Protein AF-A0A4Y9XN32-F1 (afdb_monomer)

Radius of gyration: 30.25 Å; Cα contacts (8 Å, |Δi|>4): 280; chains: 1; bounding box: 55×59×93 Å

Organism: NCBI:txid34475

Secondary structure (DSSP, 8-state):
-----STT-------EEEEEEETTHHHHS-GGGTTPPPPS-----THHHHSTTSEEEEEEEEPPTT----EEE--TT--S--EEEEEETTEEEEEEGGGPPPPPPPPSS--HHHHHHHHHHHS-----------S------------------------------------------HHHHTTTT------PEEHHHHS-EEEE--TTS-HHHHHHSPPEEEEEEETTTTEEEEEEGGGPEEEEEEETTEEEEEEE----

Solvent-accessible surface area (backbone atoms only — not comparable to full-atom values): 17161 Å² total; per-residue (Å²): 134,79,86,66,90,48,99,76,72,81,82,86,74,65,44,72,52,70,46,66,44,61,70,55,45,56,78,80,54,44,86,86,54,70,90,61,76,79,67,96,71,77,86,70,62,84,68,50,79,80,42,84,75,35,48,44,77,40,27,60,25,34,39,58,76,75,45,85,38,73,35,78,44,68,46,92,79,65,82,52,76,43,32,38,39,34,32,47,49,68,28,36,40,36,31,54,58,84,69,58,63,67,57,77,76,78,69,78,74,55,61,65,69,58,50,50,52,51,54,61,62,66,52,69,76,74,74,83,70,86,64,93,75,74,96,77,85,91,80,91,79,84,84,89,78,92,80,87,82,80,88,83,85,86,83,80,93,72,93,76,80,90,75,87,74,87,72,79,82,75,91,80,72,78,72,79,60,72,74,65,56,66,67,78,61,61,84,67,69,72,87,54,47,49,39,85,80,73,41,82,62,48,78,49,64,57,79,91,45,57,70,74,62,50,68,74,52,61,44,34,56,44,58,49,72,37,83,84,77,36,31,40,39,30,40,24,58,96,70,37,41,43,37,37,37,64,43,97,96,43,79,47,83,48,78,56,78,81,83,128

Structure (mmCIF, N/CA/C/O backbone):
data_AF-A0A4Y9XN32-F1
#
_entry.id   AF-A0A4Y9XN32-F1
#
loop_
_atom_site.group_PDB
_atom_site.id
_atom_site.type_symbol
_atom_site.label_atom_id
_atom_site.label_alt_id
_atom_site.label_comp_id
_atom_site.label_asym_id
_atom_site.label_entity_id
_atom_site.label_seq_id
_atom_site.pdbx_PDB_ins_code
_atom_site.Cartn_x
_atom_site.Cartn_y
_atom_site.Cartn_z
_atom_site.occupancy
_atom_site.B_iso_or_equiv
_atom_site.auth_seq_id
_atom_site.auth_comp_id
_atom_site.auth_asym_id
_atom_site.auth_atom_id
_atom_site.pdbx_PDB_model_num
ATOM 1 N N . MET A 1 1 ? -14.365 -1.852 -26.601 1.00 35.56 1 MET A N 1
ATOM 2 C CA . MET A 1 1 ? -15.006 -0.888 -25.687 1.00 35.56 1 MET A CA 1
ATOM 3 C C . MET A 1 1 ? -16.507 -1.126 -25.691 1.00 35.56 1 MET A C 1
ATOM 5 O O . MET A 1 1 ? -16.988 -1.765 -26.619 1.00 35.56 1 MET A O 1
ATOM 9 N N . ARG A 1 2 ? -17.245 -0.697 -24.663 1.00 41.59 2 ARG A N 1
ATOM 10 C CA . ARG A 1 2 ? -18.682 -0.449 -24.827 1.00 41.59 2 ARG A CA 1
ATOM 11 C C . ARG A 1 2 ? -18.813 1.040 -25.094 1.00 41.59 2 ARG A C 1
ATOM 13 O O . ARG A 1 2 ? -18.304 1.822 -24.300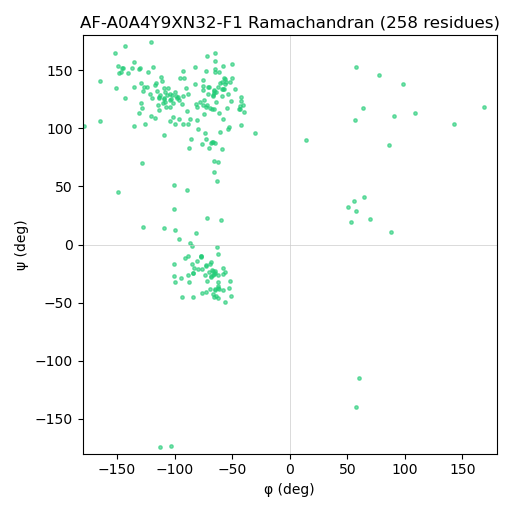 1.00 41.59 2 ARG A O 1
ATOM 20 N N . GLN A 1 3 ? -19.443 1.394 -26.208 1.00 40.47 3 GLN A N 1
ATOM 21 C CA . GLN A 1 3 ? -20.031 2.714 -26.378 1.00 40.47 3 GLN A CA 1
ATOM 22 C C . GLN A 1 3 ? -21.083 2.844 -25.276 1.00 40.47 3 GLN A C 1
ATOM 24 O O . GLN A 1 3 ? -22.171 2.278 -25.370 1.00 40.47 3 GLN A O 1
ATOM 29 N N . SER A 1 4 ? -20.727 3.471 -24.160 1.00 45.91 4 SER A N 1
ATOM 30 C CA . SER A 1 4 ? -21.726 3.915 -23.205 1.00 45.91 4 SER A CA 1
ATOM 31 C C . SER A 1 4 ? -22.413 5.118 -23.844 1.00 45.91 4 SER A C 1
ATOM 33 O O . SER A 1 4 ? -21.970 6.250 -23.697 1.00 45.91 4 SER A O 1
ATOM 35 N N . GLU A 1 5 ? -23.492 4.875 -24.589 1.00 63.59 5 GLU A N 1
ATOM 36 C CA . GLU A 1 5 ? -24.339 5.930 -25.176 1.00 63.59 5 GLU A CA 1
ATOM 37 C C . GLU A 1 5 ? -25.015 6.808 -24.105 1.00 63.59 5 GLU A C 1
ATOM 39 O O . GLU A 1 5 ? -25.732 7.755 -24.421 1.00 63.59 5 GLU A O 1
ATOM 44 N N . ARG A 1 6 ? -24.812 6.499 -22.817 1.00 69.50 6 ARG A N 1
ATOM 45 C CA . ARG A 1 6 ? -25.341 7.272 -21.701 1.00 69.50 6 ARG A CA 1
ATOM 46 C C . ARG A 1 6 ? -24.244 8.157 -21.107 1.00 69.50 6 ARG A C 1
ATOM 48 O O . ARG A 1 6 ? -23.258 7.613 -20.614 1.00 69.50 6 ARG A O 1
ATOM 55 N N . PRO A 1 7 ? -24.441 9.487 -21.077 1.00 70.00 7 PRO A N 1
ATOM 56 C CA . PRO A 1 7 ? -23.480 10.432 -20.504 1.00 70.00 7 PRO A CA 1
ATOM 57 C C . PRO A 1 7 ? -23.212 10.237 -18.996 1.00 70.00 7 PRO A C 1
ATOM 59 O O . PRO A 1 7 ? -22.269 10.825 -18.480 1.00 70.00 7 PRO A O 1
ATOM 62 N N . ASP A 1 8 ? -23.973 9.371 -18.312 1.00 77.31 8 ASP A N 1
ATOM 63 C CA . ASP A 1 8 ? -23.848 9.086 -16.873 1.00 77.31 8 ASP A CA 1
ATOM 64 C C . ASP A 1 8 ? -23.284 7.686 -16.544 1.00 77.31 8 ASP A C 1
ATOM 66 O O . ASP A 1 8 ? -23.405 7.222 -15.407 1.00 77.31 8 ASP A O 1
ATOM 70 N N . ASP A 1 9 ? -22.701 6.965 -17.507 1.00 76.19 9 ASP A N 1
ATOM 71 C CA . ASP A 1 9 ? -22.169 5.617 -17.254 1.00 76.19 9 ASP A CA 1
ATOM 72 C C . ASP A 1 9 ? -20.830 5.692 -16.491 1.00 76.19 9 ASP A C 1
ATOM 74 O O . ASP A 1 9 ? -19.741 5.738 -17.066 1.00 76.19 9 ASP A O 1
ATOM 78 N N . GLN A 1 10 ? -20.904 5.763 -15.159 1.00 74.31 10 GLN A N 1
ATOM 79 C CA . GLN A 1 10 ? -19.728 5.686 -14.291 1.00 74.31 10 GLN A CA 1
ATOM 80 C C . GLN A 1 10 ? -19.200 4.248 -14.271 1.00 74.31 10 GLN A C 1
ATOM 82 O O . GLN A 1 10 ? -19.885 3.334 -13.808 1.00 74.31 10 GLN A O 1
ATOM 87 N N . TYR A 1 11 ? -17.962 4.041 -14.725 1.00 66.81 11 TYR A N 1
ATOM 88 C CA . TYR A 1 11 ? -17.294 2.747 -14.607 1.00 66.81 11 TYR A CA 1
ATOM 89 C C . TYR A 1 11 ? -16.417 2.701 -13.354 1.00 66.81 11 TYR A C 1
ATOM 91 O O . TYR A 1 11 ? -15.787 3.682 -12.964 1.00 66.81 11 TYR A O 1
ATOM 99 N N . THR A 1 12 ? -16.381 1.540 -12.709 1.00 74.62 12 THR A N 1
ATOM 100 C CA . THR A 1 12 ? -15.498 1.274 -11.571 1.00 74.62 12 THR A CA 1
ATOM 101 C C . THR A 1 12 ? -14.465 0.242 -11.996 1.00 74.62 12 THR A C 1
ATOM 103 O O . THR A 1 12 ? -14.824 -0.810 -12.526 1.00 74.62 12 THR A O 1
ATOM 106 N N . GLU A 1 13 ? -13.189 0.535 -11.769 1.00 78.81 13 GLU A N 1
ATOM 107 C CA . GLU A 1 13 ? -12.081 -0.383 -12.030 1.00 78.81 13 GLU A CA 1
ATOM 108 C C . GLU A 1 13 ? -11.323 -0.714 -10.747 1.00 78.81 13 GLU A C 1
ATOM 110 O O . GLU A 1 13 ? -11.318 0.062 -9.787 1.00 78.81 13 GLU A O 1
ATOM 115 N N . ASN A 1 14 ? -10.699 -1.892 -10.723 1.00 84.44 14 ASN A N 1
ATOM 116 C CA . ASN A 1 14 ? -9.856 -2.294 -9.607 1.00 84.44 14 ASN A CA 1
ATOM 117 C C . ASN A 1 14 ? -8.679 -1.323 -9.490 1.00 84.44 14 ASN A C 1
ATOM 119 O O . ASN A 1 14 ? -8.015 -1.011 -10.481 1.00 84.44 14 ASN A O 1
ATOM 123 N N . GLY A 1 15 ? -8.375 -0.900 -8.261 1.00 91.25 15 GLY A N 1
ATOM 124 C CA . GLY A 1 15 ? -7.110 -0.225 -7.996 1.00 91.25 15 GLY A CA 1
ATOM 125 C C . GLY A 1 15 ? -5.944 -1.136 -8.386 1.00 91.25 15 GLY A C 1
ATOM 126 O O . GLY A 1 15 ? -6.067 -2.357 -8.374 1.00 91.25 15 GLY A O 1
ATOM 127 N N . THR A 1 16 ? -4.792 -0.570 -8.733 1.00 94.06 16 THR A N 1
ATOM 128 C CA . THR A 1 16 ? -3.591 -1.357 -9.045 1.00 94.06 16 THR A CA 1
ATOM 129 C C . THR A 1 16 ? -2.429 -0.864 -8.198 1.00 94.06 16 THR A C 1
ATOM 131 O O . THR A 1 16 ? -2.195 0.338 -8.096 1.00 94.06 16 THR A O 1
ATOM 134 N N . VAL A 1 17 ? -1.665 -1.788 -7.617 1.00 95.94 17 VAL A N 1
ATOM 135 C CA . VAL A 1 17 ? -0.367 -1.483 -7.003 1.00 95.94 17 VAL A CA 1
ATOM 136 C C . VAL A 1 17 ? 0.722 -1.922 -7.956 1.00 95.94 17 VAL A C 1
ATOM 138 O O . VAL A 1 17 ? 0.730 -3.070 -8.397 1.00 95.94 17 VAL A O 1
ATOM 141 N N . GLN A 1 18 ? 1.654 -1.019 -8.248 1.00 95.69 18 GLN A N 1
ATOM 142 C CA . GLN A 1 18 ? 2.809 -1.307 -9.088 1.00 95.69 18 GLN A CA 1
ATOM 143 C C . GLN A 1 18 ? 4.095 -0.909 -8.376 1.00 95.69 18 GLN A C 1
ATOM 145 O O . GLN A 1 18 ? 4.218 0.206 -7.871 1.00 95.69 18 GLN A O 1
ATOM 150 N N . VAL A 1 19 ? 5.069 -1.815 -8.381 1.00 95.62 19 VAL A N 1
ATOM 151 C CA . VAL A 1 19 ? 6.447 -1.504 -8.002 1.00 95.62 19 VAL A CA 1
ATOM 152 C C . VAL A 1 19 ? 7.214 -1.280 -9.287 1.00 95.62 19 VAL A C 1
ATOM 154 O O . VAL A 1 19 ? 7.217 -2.134 -10.173 1.00 95.62 19 VAL A O 1
ATOM 157 N N . TRP A 1 20 ? 7.879 -0.141 -9.396 1.00 93.62 20 TRP A N 1
ATOM 158 C CA . TRP A 1 20 ? 8.662 0.221 -10.566 1.00 93.62 20 TRP A CA 1
ATOM 159 C C . TRP A 1 20 ? 10.046 0.703 -10.147 1.00 93.62 20 TRP A C 1
ATOM 161 O O . TRP A 1 20 ? 10.247 1.231 -9.055 1.00 93.62 20 TRP A O 1
ATOM 171 N N . GLN A 1 21 ? 11.013 0.488 -11.029 1.00 90.38 21 GLN A N 1
ATOM 172 C CA . GLN A 1 21 ? 12.380 0.950 -10.874 1.00 90.38 21 GLN A CA 1
ATOM 173 C C . GLN A 1 21 ? 12.634 2.072 -11.865 1.00 90.38 21 GLN A C 1
ATOM 175 O O . GLN A 1 21 ? 12.480 1.878 -13.070 1.00 90.38 21 GLN A O 1
ATOM 180 N N . TRP A 1 22 ? 13.085 3.220 -11.370 1.00 88.12 22 TRP A N 1
ATOM 181 C CA . TRP A 1 22 ? 13.582 4.282 -12.231 1.00 88.12 22 TRP A CA 1
ATOM 182 C C . TRP A 1 22 ? 14.971 3.911 -12.771 1.00 88.12 22 TRP A C 1
ATOM 184 O O . TRP A 1 22 ? 15.940 3.837 -12.015 1.00 88.12 22 TRP A O 1
ATOM 194 N N . LEU A 1 23 ? 15.080 3.671 -14.079 1.00 85.00 23 LEU A N 1
ATOM 195 C CA . LEU A 1 23 ? 16.319 3.228 -14.732 1.00 85.00 23 LEU A CA 1
ATOM 196 C C . LEU A 1 23 ? 17.397 4.321 -14.731 1.00 85.00 23 LEU A C 1
ATOM 198 O O . LEU A 1 23 ? 18.590 4.027 -14.686 1.00 85.00 23 LEU A O 1
ATOM 202 N N . GLY A 1 24 ? 16.981 5.590 -14.707 1.00 81.50 24 GLY A N 1
ATOM 203 C CA . GLY A 1 24 ? 17.878 6.740 -14.609 1.00 81.50 24 GLY A CA 1
ATOM 204 C C . GLY A 1 24 ? 18.434 6.995 -13.206 1.00 81.50 24 GLY A C 1
ATOM 205 O O . GLY A 1 24 ? 19.355 7.799 -13.073 1.00 81.50 24 GLY A O 1
ATOM 206 N N . PHE A 1 25 ? 17.926 6.333 -12.157 1.00 85.38 25 PHE A N 1
ATOM 207 C CA . PHE A 1 25 ? 18.265 6.677 -10.770 1.00 85.38 25 PHE A CA 1
ATOM 208 C C . PHE A 1 25 ? 19.774 6.644 -10.506 1.00 85.38 25 PHE A C 1
ATOM 210 O O . PHE A 1 25 ? 20.333 7.638 -10.054 1.00 85.38 25 PHE A O 1
ATOM 217 N N . ASN A 1 26 ? 20.459 5.562 -10.891 1.00 83.50 26 ASN A N 1
ATOM 218 C CA . ASN A 1 26 ? 21.905 5.412 -10.673 1.00 83.50 26 ASN A CA 1
ATOM 219 C C . ASN A 1 26 ? 22.750 6.434 -11.453 1.00 83.50 26 ASN A C 1
ATOM 221 O O . ASN A 1 26 ? 23.879 6.719 -11.066 1.00 83.50 26 ASN A O 1
ATOM 225 N N . ARG A 1 27 ? 22.222 7.003 -12.544 1.00 80.31 27 ARG A N 1
ATOM 226 C CA . ARG A 1 27 ? 22.910 8.051 -13.312 1.00 80.31 27 ARG A CA 1
ATOM 227 C C . ARG A 1 27 ? 22.910 9.383 -12.560 1.00 80.31 27 ARG A C 1
ATOM 229 O O . ARG A 1 27 ? 23.911 10.094 -12.582 1.00 80.31 27 ARG A O 1
ATOM 236 N N . PHE A 1 28 ? 21.797 9.731 -11.913 1.00 80.62 28 PHE A N 1
ATOM 237 C CA . PHE A 1 28 ? 21.657 10.992 -11.171 1.00 80.62 28 PHE A CA 1
ATOM 238 C C . PHE A 1 28 ? 22.145 10.874 -9.719 1.00 80.62 28 PHE A C 1
ATOM 240 O O . PHE A 1 28 ? 22.730 11.816 -9.173 1.00 80.62 28 PHE A O 1
ATOM 247 N N . PHE A 1 29 ? 21.983 9.686 -9.137 1.00 85.56 29 PHE A N 1
ATOM 248 C CA . PHE A 1 29 ? 22.332 9.330 -7.765 1.00 85.56 29 PHE A CA 1
ATOM 249 C C . PHE A 1 29 ? 23.196 8.055 -7.743 1.00 85.56 29 PHE A C 1
ATOM 251 O O . PHE A 1 29 ? 22.724 6.996 -7.328 1.00 85.56 29 PHE A O 1
ATOM 258 N N . PRO A 1 30 ? 24.458 8.125 -8.212 1.00 85.56 30 PRO A N 1
ATOM 259 C CA . PRO A 1 30 ? 25.362 6.982 -8.175 1.00 85.56 30 PRO A CA 1
ATOM 260 C C . PRO A 1 30 ? 25.543 6.473 -6.737 1.00 85.56 30 PRO A C 1
ATOM 262 O O . PRO A 1 30 ? 25.784 7.292 -5.842 1.00 85.56 30 PRO A O 1
ATOM 265 N N . PRO A 1 31 ? 25.470 5.153 -6.486 1.00 84.69 31 PRO A N 1
ATOM 266 C CA . PRO A 1 31 ? 25.648 4.599 -5.141 1.00 84.69 31 PRO A CA 1
ATOM 267 C C . PRO A 1 31 ? 27.071 4.815 -4.598 1.00 84.69 31 PRO A C 1
ATOM 269 O O . PRO A 1 31 ? 27.279 4.880 -3.391 1.00 84.69 31 PRO A O 1
ATOM 272 N N . ASP A 1 32 ? 28.051 4.973 -5.485 1.00 90.50 32 ASP A N 1
ATOM 273 C CA . ASP A 1 32 ? 29.467 5.225 -5.202 1.00 90.50 32 ASP A CA 1
ATOM 274 C C . ASP A 1 32 ? 29.801 6.718 -5.024 1.00 90.50 32 ASP A C 1
ATOM 276 O O . ASP A 1 32 ? 30.952 7.089 -4.781 1.00 90.50 32 ASP A O 1
ATOM 280 N N . ARG A 1 33 ? 28.802 7.604 -5.116 1.00 84.94 33 ARG A N 1
ATOM 281 C CA . ARG A 1 33 ? 29.006 9.051 -4.993 1.00 84.94 33 ARG A CA 1
ATOM 282 C C . ARG A 1 33 ? 29.439 9.48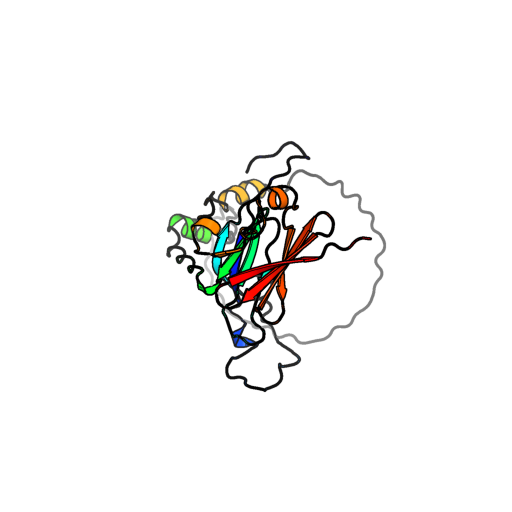7 -3.587 1.00 84.94 33 ARG A C 1
ATOM 284 O O . ARG A 1 33 ? 30.103 10.522 -3.470 1.00 84.94 33 ARG A O 1
ATOM 291 N N . GLY A 1 34 ? 29.093 8.718 -2.552 1.00 88.62 34 GLY A N 1
ATOM 292 C CA . GLY A 1 34 ? 29.333 9.073 -1.149 1.00 88.62 34 GLY A CA 1
ATOM 293 C C . GLY A 1 34 ? 28.679 10.409 -0.779 1.00 88.62 34 GLY A C 1
ATOM 294 O O . GLY A 1 34 ? 27.597 10.727 -1.266 1.00 88.62 34 GLY A O 1
ATOM 295 N N . ASP A 1 35 ? 29.374 11.231 0.010 1.00 89.44 35 ASP A N 1
ATOM 296 C CA . ASP A 1 35 ? 28.866 12.520 0.516 1.00 89.44 35 ASP A CA 1
ATOM 297 C C . ASP A 1 35 ? 28.978 13.690 -0.484 1.00 89.44 35 ASP A C 1
ATOM 299 O O . ASP A 1 35 ? 28.794 14.856 -0.124 1.00 89.44 35 ASP A O 1
ATOM 303 N N . LYS A 1 36 ? 29.321 13.431 -1.756 1.00 90.25 36 LYS A N 1
ATOM 304 C CA . LYS A 1 36 ? 29.479 14.516 -2.737 1.00 90.25 36 LYS A CA 1
ATOM 305 C C . LYS A 1 36 ? 28.122 15.186 -2.996 1.00 90.25 36 LYS A C 1
ATOM 307 O O . LYS A 1 36 ? 27.173 14.489 -3.366 1.00 90.25 36 LYS A O 1
ATOM 312 N N . PRO A 1 37 ? 28.031 16.527 -2.930 1.00 87.12 37 PRO A N 1
ATOM 313 C CA . PRO A 1 37 ? 26.767 17.242 -3.081 1.00 87.12 37 PRO A CA 1
ATOM 314 C C . PRO A 1 37 ? 26.123 16.939 -4.433 1.00 87.12 37 PRO A C 1
ATOM 316 O O . PRO A 1 37 ? 26.820 16.851 -5.449 1.00 87.12 37 PRO A O 1
ATOM 319 N N . ILE A 1 38 ? 24.796 16.780 -4.450 1.00 85.62 38 ILE A N 1
ATOM 320 C CA . ILE A 1 38 ? 24.001 16.606 -5.675 1.00 85.62 38 ILE A CA 1
ATOM 321 C C . ILE A 1 38 ? 24.255 17.825 -6.582 1.00 85.62 38 ILE A C 1
ATOM 323 O O . ILE A 1 38 ? 24.268 18.954 -6.084 1.00 85.62 38 ILE A O 1
ATOM 327 N N . PRO A 1 39 ? 24.511 17.651 -7.896 1.00 83.81 39 PRO A N 1
ATOM 328 C CA . PRO A 1 39 ? 24.811 18.776 -8.760 1.00 83.81 39 PRO A CA 1
ATOM 329 C C . PRO A 1 39 ? 23.555 19.644 -8.841 1.00 83.81 39 PRO A C 1
ATOM 331 O O . PRO A 1 39 ? 22.466 19.137 -9.099 1.00 83.81 39 PRO A O 1
ATOM 334 N N . LYS A 1 40 ? 23.708 20.959 -8.666 1.00 84.81 40 LYS A N 1
ATOM 335 C CA . LYS A 1 40 ? 22.591 21.917 -8.742 1.00 84.81 40 LYS A CA 1
ATOM 336 C C . LYS A 1 40 ? 21.859 21.865 -10.091 1.00 84.81 40 LYS A C 1
ATOM 338 O O . LYS A 1 40 ? 20.687 22.208 -10.173 1.00 84.81 40 LYS A O 1
ATOM 343 N N . VAL A 1 41 ? 22.560 21.431 -11.140 1.00 82.94 41 VAL A N 1
ATOM 344 C CA . VAL A 1 41 ? 22.019 21.241 -12.486 1.00 82.94 41 VAL A CA 1
ATOM 345 C C . VAL A 1 41 ? 22.124 19.765 -12.853 1.00 82.94 41 VAL A C 1
ATOM 347 O O . VAL A 1 41 ? 23.214 19.257 -13.117 1.00 82.94 41 VAL A O 1
ATOM 350 N N . MET A 1 42 ? 20.984 19.078 -12.894 1.00 74.38 42 MET A N 1
ATOM 351 C CA . MET A 1 42 ? 20.870 17.737 -13.463 1.00 74.38 42 MET A CA 1
ATOM 352 C C . MET A 1 42 ? 20.456 17.882 -14.928 1.00 74.38 42 MET A C 1
ATOM 354 O O . MET A 1 42 ? 19.308 18.202 -15.222 1.00 74.38 42 MET A O 1
ATOM 358 N N . ARG A 1 43 ? 21.392 17.691 -15.864 1.00 74.06 43 ARG A N 1
ATOM 359 C CA . ARG A 1 43 ? 21.058 17.660 -17.295 1.00 74.06 43 ARG A CA 1
ATOM 360 C C . ARG A 1 43 ? 20.356 16.331 -17.592 1.00 74.06 43 ARG A C 1
ATOM 362 O O . ARG A 1 43 ? 21.020 15.307 -17.745 1.00 74.06 43 ARG A O 1
ATOM 369 N N . GLY A 1 44 ? 19.024 16.344 -17.593 1.00 62.47 44 GLY A N 1
ATOM 370 C CA . GLY A 1 44 ? 18.217 15.225 -18.079 1.00 62.47 44 GLY A CA 1
ATOM 371 C C . GLY A 1 44 ? 18.427 15.018 -19.579 1.00 62.47 44 GLY A C 1
ATOM 372 O O . GLY A 1 44 ? 18.710 15.974 -20.302 1.00 62.47 44 GLY A O 1
ATOM 373 N N . THR A 1 45 ? 18.289 13.789 -20.068 1.00 57.00 45 THR A N 1
ATOM 374 C CA . THR A 1 45 ? 18.042 13.573 -21.499 1.00 57.00 45 THR A CA 1
ATOM 375 C C . THR A 1 45 ? 16.589 13.972 -21.749 1.00 57.00 45 THR A C 1
ATOM 377 O O . THR A 1 45 ? 15.699 13.468 -21.070 1.00 57.00 45 THR A O 1
ATOM 380 N N . ALA A 1 46 ? 16.324 14.898 -22.676 1.00 52.88 46 ALA A N 1
ATOM 381 C CA . ALA A 1 46 ? 14.959 15.357 -22.976 1.00 52.88 46 ALA A CA 1
ATOM 382 C C . ALA A 1 46 ? 14.017 14.210 -23.411 1.00 52.88 46 ALA A C 1
ATOM 384 O O . ALA A 1 46 ? 12.801 14.326 -23.283 1.00 52.88 46 ALA A O 1
ATOM 385 N N . SER A 1 47 ? 14.584 13.085 -23.858 1.00 52.91 47 SER A N 1
ATOM 386 C CA . SER A 1 47 ? 13.885 11.838 -24.180 1.00 52.91 47 SER A CA 1
ATOM 387 C C . SER A 1 47 ? 13.334 11.077 -22.963 1.00 52.91 47 SER A C 1
ATOM 389 O O . SER A 1 47 ? 12.377 10.329 -23.120 1.00 52.91 47 SER A O 1
ATOM 391 N N . ASP A 1 48 ? 13.876 11.273 -21.753 1.00 49.94 48 ASP A N 1
ATOM 392 C CA . ASP A 1 48 ? 13.609 10.379 -20.608 1.00 49.94 48 ASP A CA 1
ATOM 393 C C . ASP A 1 48 ? 12.330 10.722 -19.824 1.00 49.94 48 ASP A C 1
ATOM 395 O O . ASP A 1 48 ? 11.853 9.907 -19.033 1.00 49.94 48 ASP A O 1
ATOM 399 N N . TYR A 1 49 ? 11.782 11.930 -19.990 1.00 50.94 49 TYR A N 1
ATOM 400 C CA . TYR A 1 49 ? 10.633 12.376 -19.189 1.00 50.94 49 TYR A CA 1
ATOM 401 C C . TYR A 1 49 ? 9.292 12.272 -19.926 1.00 50.94 49 TYR A C 1
ATOM 403 O O . TYR A 1 49 ? 8.257 12.127 -19.283 1.00 50.94 49 TYR A O 1
ATOM 411 N N . ARG A 1 50 ? 9.294 12.354 -21.266 1.00 50.19 50 ARG A N 1
ATOM 412 C CA . ARG A 1 50 ? 8.063 12.326 -22.080 1.00 50.19 50 ARG A CA 1
ATOM 413 C C . ARG A 1 50 ? 7.689 10.939 -22.593 1.00 50.19 50 ARG A C 1
ATOM 415 O O . ARG A 1 50 ? 6.503 10.673 -22.739 1.00 50.19 50 ARG A O 1
ATOM 422 N N . ASN A 1 51 ? 8.667 10.063 -22.809 1.00 51.34 51 ASN A N 1
ATOM 423 C CA . ASN A 1 51 ? 8.422 8.697 -23.253 1.00 51.34 51 ASN A CA 1
ATOM 424 C C . ASN A 1 51 ? 8.668 7.759 -22.069 1.00 51.34 51 ASN A C 1
ATOM 426 O O . ASN A 1 51 ? 9.697 7.844 -21.404 1.00 51.34 51 ASN A O 1
ATOM 430 N N . SER A 1 52 ? 7.705 6.887 -21.786 1.00 51.53 52 SER A N 1
ATOM 431 C CA . SER A 1 52 ? 7.593 5.956 -20.650 1.00 51.53 52 SER A CA 1
ATOM 432 C C . SER A 1 52 ? 8.720 4.912 -20.506 1.00 51.53 52 SER A C 1
ATOM 434 O O . SER A 1 52 ? 8.530 3.879 -19.872 1.00 51.53 52 SER A O 1
ATOM 436 N N . GLU A 1 53 ? 9.891 5.151 -21.089 1.00 63.88 53 GLU A N 1
ATOM 437 C CA . GLU A 1 53 ? 11.044 4.246 -21.102 1.00 63.88 53 GLU A CA 1
ATOM 438 C C . GLU A 1 53 ? 11.968 4.431 -19.893 1.00 63.88 53 GLU A C 1
ATOM 440 O O . GLU A 1 53 ? 12.862 3.622 -19.656 1.00 63.88 53 GLU A O 1
ATOM 445 N N . SER A 1 54 ? 11.765 5.479 -19.091 1.00 74.62 54 SER A N 1
ATOM 446 C CA . SER A 1 54 ? 12.643 5.763 -17.955 1.00 74.62 54 SER A CA 1
ATOM 447 C C . SER A 1 54 ? 12.392 4.873 -16.740 1.00 74.62 54 SER A C 1
ATOM 449 O O . SER A 1 54 ? 13.215 4.868 -15.823 1.00 74.62 54 SER A O 1
ATOM 451 N N . PHE A 1 55 ? 11.321 4.077 -16.714 1.00 84.69 55 PHE A N 1
ATOM 452 C CA . PHE A 1 55 ? 11.045 3.141 -15.629 1.00 84.69 55 PHE A CA 1
ATOM 453 C C . PHE A 1 55 ? 10.736 1.730 -16.125 1.00 84.69 55 PHE A C 1
ATOM 455 O O . PHE A 1 55 ? 10.202 1.511 -17.207 1.00 84.69 55 PHE A O 1
ATOM 462 N N . LYS A 1 56 ? 11.049 0.750 -15.281 1.00 86.69 56 LYS A N 1
ATOM 463 C CA . LYS A 1 56 ? 10.697 -0.654 -15.479 1.00 86.69 56 LYS A CA 1
ATOM 464 C C . LYS A 1 56 ? 9.717 -1.072 -14.397 1.00 86.69 56 LYS A C 1
ATOM 466 O O . LYS A 1 56 ? 10.064 -1.039 -13.218 1.00 86.69 56 LYS A O 1
ATOM 471 N N . ILE A 1 57 ? 8.518 -1.501 -14.783 1.00 90.38 57 ILE A N 1
ATOM 472 C CA . ILE A 1 57 ? 7.577 -2.130 -13.848 1.00 90.38 57 ILE A CA 1
ATOM 473 C C . ILE A 1 57 ? 8.176 -3.472 -13.422 1.00 90.38 57 ILE A C 1
ATOM 475 O O . ILE A 1 57 ? 8.397 -4.359 -14.248 1.00 90.38 57 ILE A O 1
ATOM 479 N N . LEU A 1 58 ? 8.467 -3.599 -12.131 1.00 93.88 58 LEU A N 1
ATOM 480 C CA . LEU A 1 58 ? 8.991 -4.812 -11.523 1.00 93.88 58 LEU A CA 1
ATOM 481 C C . LEU A 1 58 ? 7.859 -5.764 -11.171 1.00 93.88 58 LEU A C 1
ATOM 483 O O . LEU A 1 58 ? 7.967 -6.941 -11.475 1.00 93.88 58 LEU A O 1
ATOM 487 N N . SER A 1 59 ? 6.775 -5.273 -10.577 1.00 96.25 59 SER A N 1
ATOM 488 C CA . SER A 1 59 ? 5.615 -6.082 -10.196 1.00 96.25 59 SER A CA 1
ATOM 489 C C . SER A 1 59 ? 4.338 -5.248 -10.260 1.00 96.25 59 SER A C 1
ATOM 491 O O . SER A 1 59 ? 4.383 -4.020 -10.164 1.00 96.25 59 SER A O 1
ATOM 493 N N . ALA A 1 60 ? 3.202 -5.909 -10.472 1.00 95.44 60 ALA A N 1
ATOM 494 C CA . ALA A 1 60 ? 1.901 -5.262 -10.560 1.00 95.44 60 ALA A CA 1
ATOM 495 C C . ALA A 1 60 ? 0.799 -6.220 -10.092 1.00 95.44 60 ALA A C 1
ATOM 497 O O . ALA A 1 60 ? 0.781 -7.385 -10.494 1.00 95.44 60 ALA A O 1
ATOM 498 N N . TYR A 1 61 ? -0.115 -5.719 -9.264 1.00 96.75 61 TYR A N 1
ATOM 499 C CA . TYR A 1 61 ? -1.212 -6.491 -8.684 1.00 96.75 61 TYR A CA 1
ATOM 500 C C . TYR A 1 61 ? -2.497 -5.675 -8.648 1.00 96.75 61 TYR A C 1
ATOM 502 O O . TYR A 1 61 ? -2.454 -4.464 -8.423 1.00 96.75 61 TYR A O 1
ATOM 510 N N . HIS A 1 62 ? -3.630 -6.358 -8.792 1.00 96.06 62 HIS A N 1
ATOM 511 C CA . HIS A 1 62 ? -4.939 -5.763 -8.546 1.00 96.06 62 HIS A CA 1
ATOM 512 C C . HIS A 1 62 ? -5.191 -5.624 -7.047 1.00 96.06 62 HIS A C 1
ATOM 514 O O . HIS A 1 62 ? -4.894 -6.523 -6.256 1.00 96.06 62 HIS A O 1
ATOM 520 N N . LEU A 1 63 ? -5.724 -4.470 -6.665 1.00 95.50 63 LEU A N 1
ATOM 521 C CA . LEU A 1 63 ? -6.326 -4.231 -5.367 1.00 95.50 63 LEU A CA 1
ATOM 522 C C . LEU A 1 63 ? -7.827 -4.524 -5.446 1.00 95.50 63 LEU A C 1
ATOM 524 O O . LEU A 1 63 ? -8.471 -4.159 -6.434 1.00 95.50 63 LEU A O 1
ATOM 528 N N . PRO A 1 64 ? -8.415 -5.096 -4.383 1.00 92.19 64 PRO A N 1
ATOM 529 C CA . PRO A 1 64 ? -9.860 -5.234 -4.294 1.00 92.19 64 PRO A CA 1
ATOM 530 C C . PRO A 1 64 ? -10.548 -3.870 -4.416 1.00 92.19 64 PRO A C 1
ATOM 532 O O . PRO A 1 64 ? -10.083 -2.897 -3.829 1.00 92.19 64 PRO A O 1
ATOM 535 N N . LEU A 1 65 ? -11.712 -3.806 -5.069 1.00 90.81 65 LEU A N 1
ATOM 536 C CA . LEU A 1 65 ? -12.528 -2.578 -5.167 1.00 90.81 65 LEU A CA 1
ATOM 537 C C . LEU A 1 65 ? -12.909 -1.980 -3.807 1.00 90.81 65 LEU A C 1
ATOM 539 O O . LEU A 1 65 ? -13.201 -0.794 -3.694 1.00 90.81 65 LEU A O 1
ATOM 543 N N . THR A 1 66 ? -12.913 -2.804 -2.761 1.00 91.25 66 THR A N 1
ATOM 544 C CA . THR A 1 66 ? -13.180 -2.375 -1.386 1.00 91.25 66 THR A CA 1
ATOM 545 C C . THR A 1 66 ? -12.022 -1.584 -0.771 1.00 91.25 66 THR A C 1
ATOM 547 O O . THR A 1 66 ? -12.220 -0.912 0.239 1.00 91.25 66 THR A O 1
ATOM 550 N N . ALA A 1 67 ? -10.816 -1.674 -1.337 1.00 93.31 67 ALA A N 1
ATOM 551 C CA . ALA A 1 67 ? -9.632 -0.966 -0.868 1.00 93.31 67 ALA A CA 1
ATOM 552 C C . ALA A 1 67 ? -9.581 0.442 -1.476 1.00 93.31 67 ALA A C 1
ATOM 554 O O . ALA A 1 67 ? -9.019 0.663 -2.544 1.00 93.31 67 ALA A O 1
ATOM 555 N N . LEU A 1 68 ? -10.169 1.407 -0.771 1.00 90.94 68 LEU A N 1
ATOM 556 C CA . LEU A 1 68 ? -10.206 2.808 -1.211 1.00 90.94 68 LEU A CA 1
ATOM 557 C C . LEU A 1 68 ? -8.901 3.564 -0.939 1.00 90.94 68 LEU A C 1
ATOM 559 O O . LEU A 1 68 ? -8.636 4.597 -1.547 1.00 90.94 68 LEU A O 1
ATOM 563 N N . HIS A 1 69 ? -8.098 3.067 -0.001 1.00 94.25 69 HIS A N 1
ATOM 564 C CA . HIS A 1 69 ? -6.866 3.705 0.432 1.00 94.25 69 HIS A CA 1
ATOM 565 C C . HIS A 1 69 ? -5.766 2.660 0.579 1.00 94.25 69 HIS A C 1
ATOM 567 O O . HIS A 1 69 ? -6.030 1.496 0.876 1.00 94.25 69 HIS A O 1
ATOM 573 N N . ALA A 1 70 ? -4.527 3.095 0.391 1.00 95.94 70 ALA A N 1
ATOM 574 C CA . ALA A 1 70 ? -3.338 2.319 0.689 1.00 95.94 70 ALA A CA 1
ATOM 575 C C . ALA A 1 70 ? -2.222 3.273 1.121 1.00 95.94 70 ALA A C 1
ATOM 577 O O . ALA A 1 70 ? -2.149 4.405 0.641 1.00 95.94 70 ALA A O 1
ATOM 578 N N . ALA A 1 71 ? -1.355 2.818 2.017 1.00 96.88 71 ALA A N 1
ATOM 579 C CA . ALA A 1 71 ? -0.206 3.581 2.485 1.00 96.88 71 ALA A CA 1
ATOM 580 C C . ALA A 1 71 ? 1.061 2.736 2.379 1.00 96.88 71 ALA A C 1
ATOM 582 O O . ALA A 1 71 ? 1.051 1.550 2.701 1.00 96.88 71 ALA A O 1
ATOM 583 N N . VAL A 1 72 ? 2.160 3.349 1.945 1.00 96.56 72 VAL A N 1
ATOM 584 C CA . VAL A 1 72 ? 3.479 2.712 1.942 1.00 96.56 72 VAL A CA 1
ATOM 585 C C . VAL A 1 72 ? 4.286 3.273 3.097 1.00 96.56 72 VAL A C 1
ATOM 587 O O . VAL A 1 72 ? 4.410 4.487 3.245 1.00 96.56 72 VAL A O 1
ATOM 590 N N . TYR A 1 73 ? 4.857 2.385 3.900 1.00 96.00 73 TYR A N 1
ATOM 591 C CA . TYR A 1 73 ? 5.749 2.740 4.985 1.00 96.00 73 TYR A CA 1
ATOM 592 C C . TYR A 1 73 ? 7.162 2.242 4.711 1.00 96.00 73 TYR A C 1
ATOM 594 O O . TYR A 1 73 ? 7.386 1.053 4.487 1.00 96.00 73 TYR A O 1
ATOM 602 N N . THR A 1 74 ? 8.128 3.149 4.791 1.00 95.06 74 THR A N 1
ATOM 603 C CA . THR A 1 74 ? 9.555 2.836 4.747 1.00 95.06 74 THR A CA 1
ATOM 604 C C . THR A 1 74 ? 10.195 3.200 6.083 1.00 95.06 74 THR A C 1
ATOM 606 O O . THR A 1 74 ? 9.968 4.280 6.628 1.00 95.06 74 THR A O 1
ATOM 609 N N . SER A 1 75 ? 10.985 2.280 6.646 1.00 91.56 75 SER A N 1
ATOM 610 C CA . SER A 1 75 ? 11.699 2.540 7.900 1.00 91.56 75 SER A CA 1
ATOM 611 C C . SER A 1 75 ? 12.722 3.662 7.697 1.00 91.56 75 SER A C 1
ATOM 613 O O . SER A 1 75 ? 13.637 3.476 6.891 1.00 91.56 75 SER A O 1
ATOM 615 N N . PRO A 1 76 ? 12.668 4.775 8.456 1.00 89.62 76 PRO A N 1
ATOM 616 C CA . PRO A 1 76 ? 13.697 5.817 8.383 1.00 89.62 76 PRO A CA 1
ATOM 617 C C . PRO A 1 76 ? 15.082 5.309 8.797 1.00 89.62 76 PRO A C 1
ATOM 619 O O . PRO A 1 76 ? 16.103 5.844 8.384 1.00 89.62 76 PRO A O 1
ATOM 622 N N . THR A 1 77 ? 15.115 4.274 9.637 1.00 89.69 77 THR A N 1
ATOM 623 C CA . THR A 1 77 ? 16.340 3.625 10.114 1.00 89.69 77 THR A CA 1
ATOM 624 C C . THR A 1 77 ? 16.701 2.382 9.302 1.00 89.69 77 THR A C 1
ATOM 626 O O . THR A 1 77 ? 17.617 1.666 9.692 1.00 89.69 77 THR A O 1
ATOM 629 N N . HIS A 1 78 ? 15.961 2.084 8.225 1.00 89.00 78 HIS A N 1
ATOM 630 C CA . HIS A 1 78 ? 16.125 0.881 7.399 1.00 89.00 78 HIS A CA 1
ATOM 631 C C . HIS A 1 78 ? 16.157 -0.432 8.208 1.00 89.00 78 HIS A C 1
ATOM 633 O O . HIS A 1 78 ? 16.837 -1.386 7.849 1.00 89.00 78 HIS A O 1
ATOM 639 N N . THR A 1 79 ? 15.431 -0.485 9.329 1.00 89.44 79 THR A N 1
ATOM 640 C CA . THR A 1 79 ? 15.422 -1.645 10.244 1.00 89.44 79 THR A CA 1
ATOM 641 C C . THR A 1 79 ? 14.524 -2.783 9.777 1.00 89.44 79 THR A C 1
ATOM 643 O O . THR A 1 79 ? 14.599 -3.883 10.317 1.00 89.44 79 THR A O 1
ATOM 646 N N . HIS A 1 80 ? 13.652 -2.513 8.814 1.00 87.88 80 HIS A N 1
ATOM 647 C CA . HIS A 1 80 ? 12.770 -3.487 8.197 1.00 87.88 80 HIS A CA 1
ATOM 648 C C . HIS A 1 80 ? 12.466 -3.058 6.762 1.00 87.88 80 HIS A C 1
ATOM 650 O O . HIS A 1 80 ? 12.661 -1.896 6.383 1.00 87.88 80 HIS A O 1
ATOM 656 N N . ASP A 1 81 ? 11.943 -4.006 5.999 1.00 94.38 81 ASP A N 1
ATOM 657 C CA . ASP A 1 81 ? 11.540 -3.823 4.614 1.00 94.38 81 ASP A CA 1
ATOM 658 C C . ASP A 1 81 ? 10.371 -2.829 4.462 1.00 94.38 81 ASP A C 1
ATOM 660 O O . ASP A 1 81 ? 9.631 -2.581 5.425 1.00 94.38 81 ASP A O 1
ATOM 664 N N . PRO A 1 82 ? 10.191 -2.235 3.268 1.00 95.94 82 PRO A N 1
ATOM 665 C CA . PRO A 1 82 ? 9.043 -1.390 2.973 1.00 95.94 82 PRO A CA 1
ATOM 666 C C . PRO A 1 82 ? 7.731 -2.186 3.028 1.00 95.94 82 PRO A C 1
ATOM 668 O O . PRO A 1 82 ? 7.595 -3.253 2.427 1.00 95.94 82 PRO A O 1
ATOM 671 N N . LEU A 1 83 ? 6.748 -1.637 3.738 1.00 96.50 83 LEU A N 1
ATOM 672 C CA . LEU A 1 83 ? 5.449 -2.262 3.969 1.00 96.50 83 LEU A CA 1
ATOM 673 C C . LEU A 1 83 ? 4.350 -1.509 3.222 1.00 96.50 83 LEU A C 1
ATOM 675 O O . LEU A 1 83 ? 4.333 -0.281 3.215 1.00 96.50 83 LEU A O 1
ATOM 679 N N . LEU A 1 84 ? 3.403 -2.239 2.647 1.00 97.44 84 LEU A N 1
ATOM 680 C CA . LEU A 1 84 ? 2.160 -1.710 2.096 1.00 97.44 84 LEU A CA 1
ATOM 681 C C . LEU A 1 84 ? 1.017 -2.029 3.059 1.00 97.44 84 LEU A C 1
ATOM 683 O O . LEU A 1 84 ? 0.791 -3.193 3.376 1.00 97.44 84 LEU A O 1
ATOM 687 N N . LEU A 1 85 ? 0.284 -1.012 3.494 1.00 97.62 85 LEU A N 1
ATOM 688 C CA . LEU A 1 85 ? -0.865 -1.137 4.378 1.00 97.62 85 LEU A CA 1
ATOM 689 C C . LEU A 1 85 ? -2.137 -0.827 3.596 1.00 97.62 85 LEU A C 1
ATOM 691 O O . LEU A 1 85 ? -2.248 0.236 2.985 1.00 97.62 85 LEU A O 1
ATOM 695 N N . VAL A 1 86 ? -3.094 -1.749 3.632 1.00 97.19 86 VAL A N 1
ATOM 696 C CA . VAL A 1 86 ? -4.365 -1.645 2.915 1.00 97.19 86 VAL A CA 1
ATOM 697 C C . VAL A 1 86 ? -5.514 -1.836 3.910 1.00 97.19 86 VAL A C 1
ATOM 699 O O . VAL A 1 86 ? -5.767 -2.969 4.335 1.00 97.19 86 VAL A O 1
ATOM 702 N N . PRO A 1 87 ? -6.205 -0.763 4.333 1.00 9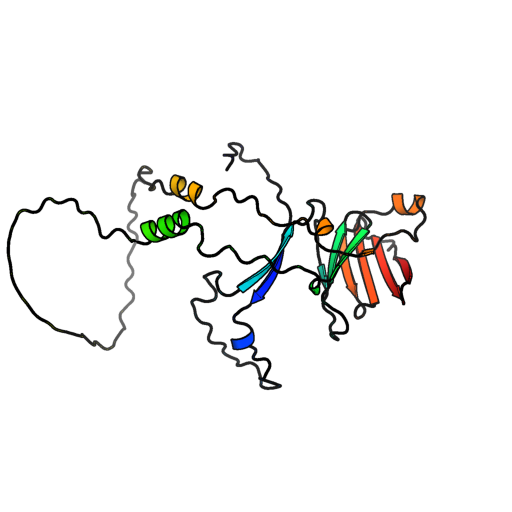6.62 87 PRO A N 1
ATOM 703 C CA . PRO A 1 87 ? -7.410 -0.885 5.140 1.00 96.62 87 PRO A CA 1
ATOM 704 C C . PRO A 1 87 ? -8.537 -1.541 4.334 1.00 96.62 87 PRO A C 1
ATOM 706 O O . PRO A 1 87 ? -8.870 -1.113 3.229 1.00 96.62 87 PRO A O 1
ATOM 709 N N . VAL A 1 88 ? -9.139 -2.582 4.909 1.00 95.00 88 VAL A N 1
ATOM 710 C CA . VAL A 1 88 ? -10.297 -3.297 4.362 1.00 95.00 88 VAL A CA 1
ATOM 711 C C . VAL A 1 88 ? -11.301 -3.533 5.487 1.00 95.00 88 VAL A C 1
ATOM 713 O O . VAL A 1 88 ? -11.133 -4.411 6.341 1.00 95.00 88 VAL A O 1
ATOM 716 N N . GLY A 1 89 ? -12.348 -2.707 5.512 1.00 94.06 89 GLY A N 1
ATOM 717 C CA . GLY A 1 89 ? -13.358 -2.720 6.569 1.00 94.06 89 GLY A CA 1
ATOM 718 C C . GLY A 1 89 ? -12.734 -2.438 7.938 1.00 94.06 89 GLY A C 1
ATOM 719 O O . GLY A 1 89 ? -12.187 -1.367 8.175 1.00 94.06 89 GLY A O 1
ATOM 720 N N . LYS A 1 90 ? -12.775 -3.420 8.843 1.00 94.31 90 LYS A N 1
ATOM 721 C CA . LYS A 1 90 ? -12.242 -3.322 10.221 1.00 94.31 90 LYS A CA 1
ATOM 722 C C . LYS A 1 90 ? -10.866 -3.963 10.395 1.00 94.31 90 LYS A C 1
ATOM 724 O O . LYS A 1 90 ? -10.428 -4.190 11.522 1.00 94.31 90 LYS A O 1
ATOM 729 N N . THR A 1 91 ? -10.219 -4.291 9.286 1.00 94.56 91 THR A N 1
ATOM 730 C CA . THR A 1 91 ? -8.900 -4.919 9.253 1.00 94.56 91 THR A CA 1
ATOM 731 C C . THR A 1 91 ? -7.945 -4.063 8.436 1.00 94.56 91 THR A C 1
ATOM 733 O O . THR A 1 91 ? -8.361 -3.384 7.500 1.00 94.56 91 THR A O 1
ATOM 736 N N . VAL A 1 92 ? -6.666 -4.078 8.790 1.00 95.94 92 VAL A N 1
ATOM 737 C CA . VAL A 1 92 ? -5.594 -3.524 7.963 1.00 95.94 92 VAL A CA 1
ATOM 738 C C . VAL A 1 92 ? -4.736 -4.686 7.512 1.00 95.94 92 VAL A C 1
ATOM 740 O O . VAL A 1 92 ? -4.113 -5.346 8.343 1.00 95.94 92 VAL A O 1
ATOM 743 N N . ARG A 1 93 ? -4.691 -4.935 6.205 1.00 96.38 93 ARG A N 1
ATOM 744 C CA . ARG A 1 93 ? -3.793 -5.944 5.652 1.00 96.38 93 ARG A CA 1
ATOM 745 C C . ARG A 1 93 ? -2.451 -5.313 5.338 1.00 96.38 93 ARG A C 1
ATOM 747 O O . ARG A 1 93 ? -2.387 -4.268 4.693 1.00 96.38 93 ARG A O 1
ATOM 754 N N . VAL A 1 94 ? -1.386 -5.938 5.814 1.00 96.56 94 VAL A N 1
ATOM 755 C CA . VAL A 1 94 ? -0.014 -5.464 5.661 1.00 96.56 94 VAL A CA 1
ATOM 756 C C . VAL A 1 94 ? 0.748 -6.440 4.782 1.00 96.56 94 VAL A C 1
ATOM 758 O O . VAL A 1 94 ? 0.803 -7.630 5.081 1.00 96.56 94 VAL A O 1
ATOM 761 N N . PHE A 1 95 ? 1.364 -5.939 3.719 1.00 97.44 95 PHE A N 1
ATOM 762 C CA . PHE A 1 95 ? 2.197 -6.723 2.816 1.00 97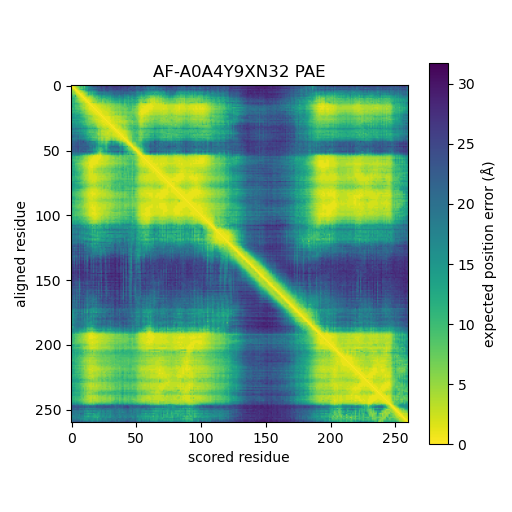.44 95 PHE A CA 1
ATOM 763 C C . PHE A 1 95 ? 3.637 -6.226 2.868 1.00 97.44 95 PHE A C 1
ATOM 765 O O . PHE A 1 95 ? 3.879 -5.019 2.863 1.00 97.44 95 PHE A O 1
ATOM 772 N N . ASN A 1 96 ? 4.597 -7.147 2.870 1.00 96.62 96 ASN A N 1
ATOM 773 C CA . ASN A 1 96 ? 5.990 -6.796 2.632 1.00 96.62 96 ASN A CA 1
ATOM 774 C C . ASN A 1 96 ? 6.224 -6.650 1.124 1.00 96.62 96 ASN A C 1
ATOM 776 O O . ASN A 1 96 ? 6.055 -7.612 0.374 1.00 96.62 96 ASN A O 1
ATOM 780 N N . ILE A 1 97 ? 6.618 -5.458 0.673 1.00 97.25 97 ILE A N 1
ATOM 781 C CA . ILE A 1 97 ? 6.813 -5.177 -0.755 1.00 97.25 97 ILE A CA 1
ATOM 782 C C . ILE A 1 97 ? 7.979 -6.003 -1.328 1.00 97.25 97 ILE A C 1
ATOM 784 O O . ILE A 1 97 ? 7.969 -6.328 -2.514 1.00 97.25 97 ILE A O 1
ATOM 788 N N . THR A 1 98 ? 8.952 -6.425 -0.510 1.00 96.31 98 THR A N 1
ATOM 789 C CA . THR A 1 98 ? 10.063 -7.283 -0.972 1.00 96.31 98 THR A CA 1
ATOM 790 C C . THR A 1 98 ? 9.617 -8.699 -1.338 1.00 96.31 98 THR A C 1
ATOM 792 O O . THR A 1 98 ? 10.325 -9.391 -2.065 1.00 96.31 98 THR A O 1
ATOM 795 N N . HIS A 1 99 ? 8.428 -9.124 -0.895 1.00 97.25 99 HIS A N 1
ATOM 796 C CA . HIS A 1 99 ? 7.845 -10.419 -1.253 1.00 97.25 99 HIS A CA 1
ATOM 797 C C . HIS A 1 99 ? 7.078 -10.375 -2.584 1.00 97.25 99 HIS A C 1
ATOM 799 O O . HIS A 1 99 ? 6.537 -11.391 -3.023 1.00 97.25 99 HIS A O 1
ATOM 805 N N . PHE A 1 100 ? 6.998 -9.210 -3.235 1.00 97.62 100 PHE A N 1
ATOM 806 C CA . PHE A 1 100 ? 6.300 -9.078 -4.506 1.00 97.62 100 PHE A CA 1
ATOM 807 C C . PHE A 1 100 ? 7.106 -9.784 -5.594 1.00 97.62 100 PHE A C 1
ATOM 809 O O . PHE A 1 100 ? 8.303 -9.553 -5.767 1.00 97.62 100 PHE A O 1
ATOM 816 N N . GLN A 1 101 ? 6.436 -10.643 -6.353 1.00 97.12 101 GLN A N 1
ATOM 817 C CA . GLN A 1 101 ? 7.072 -11.408 -7.412 1.00 97.12 101 GLN A CA 1
ATOM 818 C C . GLN A 1 101 ? 7.337 -10.511 -8.624 1.00 97.12 101 GLN A C 1
ATOM 820 O O . GLN A 1 101 ? 6.431 -9.795 -9.068 1.00 97.12 101 GLN A O 1
ATOM 825 N N . PRO A 1 102 ? 8.553 -10.560 -9.195 1.00 95.12 102 PRO A N 1
ATOM 826 C CA . PRO A 1 102 ? 8.828 -9.902 -10.456 1.00 95.12 102 PRO A CA 1
ATOM 827 C C . PRO A 1 102 ? 7.865 -10.380 -11.544 1.00 95.12 102 PRO A C 1
ATOM 829 O O . PRO A 1 102 ? 7.587 -11.575 -11.668 1.00 95.12 102 PRO A O 1
ATOM 832 N N . ARG A 1 103 ? 7.376 -9.451 -12.364 1.00 90.94 103 ARG A N 1
ATOM 833 C CA . ARG A 1 103 ? 6.560 -9.763 -13.531 1.00 90.94 103 ARG A CA 1
ATOM 834 C C . ARG A 1 103 ? 7.377 -10.678 -14.450 1.00 90.94 103 ARG A C 1
ATOM 836 O O . ARG A 1 103 ? 8.545 -10.368 -14.713 1.00 90.94 103 ARG A O 1
ATOM 843 N N . PRO A 1 104 ? 6.788 -11.770 -14.971 1.00 86.56 104 PRO A N 1
ATOM 844 C CA . PRO A 1 104 ? 7.461 -12.559 -15.988 1.00 86.56 104 PRO A CA 1
ATOM 845 C C . PRO A 1 104 ? 7.816 -11.653 -17.176 1.00 86.56 104 PRO A C 1
ATOM 847 O O . PRO A 1 104 ? 7.035 -10.749 -17.506 1.00 86.56 104 PRO A O 1
ATOM 850 N N . PRO A 1 105 ? 8.985 -11.857 -17.808 1.00 81.44 105 PRO A N 1
ATOM 851 C CA . PRO A 1 105 ? 9.330 -11.109 -19.003 1.00 81.44 105 PRO A CA 1
ATOM 852 C C . PRO A 1 105 ? 8.223 -11.305 -20.036 1.00 81.44 105 PRO A C 1
ATOM 854 O O . PRO A 1 105 ? 7.669 -12.399 -20.172 1.00 81.44 105 PRO A O 1
ATOM 857 N N . VAL A 1 106 ? 7.882 -10.231 -20.745 1.00 77.81 106 VAL A N 1
ATOM 858 C CA . VAL A 1 106 ? 7.017 -10.361 -21.916 1.00 77.81 106 VAL A CA 1
ATOM 859 C C . VAL A 1 106 ? 7.740 -11.318 -22.870 1.00 77.81 106 VAL A C 1
ATOM 861 O O . VAL A 1 106 ? 8.941 -11.123 -23.082 1.00 77.81 106 VAL A O 1
ATOM 864 N N . PRO A 1 107 ? 7.082 -12.386 -23.358 1.00 74.88 107 PRO A N 1
ATOM 865 C CA . PRO A 1 107 ? 7.723 -13.315 -24.277 1.00 74.88 107 PRO A CA 1
ATOM 866 C C . PRO A 1 107 ? 8.298 -12.528 -25.457 1.00 74.88 107 PRO A C 1
ATOM 868 O O . PRO A 1 107 ? 7.620 -11.670 -26.020 1.00 74.88 107 PRO A O 1
ATOM 871 N N . PHE A 1 108 ? 9.573 -12.777 -25.754 1.00 73.19 108 PHE A N 1
ATOM 872 C CA . PHE A 1 108 ? 10.261 -12.201 -26.901 1.00 73.19 108 PHE A CA 1
ATOM 873 C C . PHE A 1 108 ? 10.683 -13.332 -27.852 1.00 73.19 108 PHE A C 1
ATOM 875 O O . PHE A 1 108 ? 11.218 -14.334 -27.364 1.00 73.19 108 PHE A O 1
ATOM 882 N N . PRO A 1 109 ? 10.511 -13.177 -29.176 1.00 77.62 109 PRO A N 1
ATOM 883 C CA . PRO A 1 109 ? 9.857 -12.053 -29.855 1.00 77.62 109 PRO A CA 1
ATOM 884 C C . PRO A 1 109 ? 8.383 -11.926 -29.439 1.00 77.62 109 PRO A C 1
ATOM 886 O O . PRO A 1 109 ? 7.756 -12.930 -29.099 1.00 77.62 109 PRO A O 1
ATOM 889 N N . LEU A 1 110 ? 7.849 -10.693 -29.413 1.00 70.38 110 LEU A N 1
ATOM 890 C CA . LEU A 1 110 ? 6.387 -10.532 -29.450 1.00 70.38 110 LEU A CA 1
ATOM 891 C C . LEU A 1 110 ? 5.922 -11.350 -30.661 1.00 70.38 110 LEU A C 1
ATOM 893 O O . LEU A 1 110 ? 6.660 -11.390 -31.651 1.00 70.38 110 LEU A O 1
ATOM 897 N N . GLU A 1 111 ? 4.799 -12.064 -30.553 1.00 74.81 111 GLU A N 1
ATOM 898 C CA . GLU A 1 111 ? 4.341 -12.981 -31.608 1.00 74.81 111 GLU A CA 1
ATOM 899 C C . GLU A 1 111 ? 4.541 -12.318 -32.976 1.00 74.81 111 GLU A C 1
ATOM 901 O O . GLU A 1 111 ? 4.183 -11.151 -33.142 1.00 74.81 111 GLU A O 1
ATOM 906 N N . GLU A 1 112 ? 5.233 -12.999 -33.901 1.00 67.81 112 GLU A N 1
ATOM 907 C CA . GLU A 1 112 ? 5.822 -12.363 -35.092 1.00 67.81 112 GLU A CA 1
ATOM 908 C C . GLU A 1 112 ? 4.802 -11.518 -35.864 1.00 67.81 112 GLU A C 1
ATOM 910 O O . GLU A 1 112 ? 5.154 -10.474 -36.401 1.00 67.81 112 GLU A O 1
ATOM 915 N N . GLU A 1 113 ? 3.528 -11.908 -35.844 1.00 72.44 113 GLU A N 1
ATOM 916 C CA . GLU A 1 113 ? 2.416 -11.159 -36.429 1.00 72.44 113 GLU A CA 1
ATOM 917 C C . GLU A 1 113 ? 2.257 -9.740 -35.858 1.00 72.44 113 GLU A C 1
ATOM 919 O O . GLU A 1 113 ? 2.008 -8.804 -36.616 1.00 72.44 113 GLU A O 1
ATOM 924 N N . GLU A 1 114 ? 2.451 -9.542 -34.554 1.00 68.75 114 GLU A N 1
ATOM 925 C CA . GLU A 1 114 ? 2.300 -8.251 -33.880 1.00 68.75 114 GLU A CA 1
ATOM 926 C C . GLU A 1 114 ? 3.498 -7.331 -34.160 1.00 68.75 114 GLU A C 1
ATOM 928 O O . GLU A 1 114 ? 3.323 -6.153 -34.482 1.00 68.75 114 GLU A O 1
ATOM 933 N N . VAL A 1 115 ? 4.722 -7.878 -34.148 1.00 68.62 115 VAL A N 1
ATOM 934 C CA . VAL A 1 115 ? 5.937 -7.133 -34.535 1.00 68.62 115 VAL A CA 1
ATOM 935 C C . VAL A 1 115 ? 5.906 -6.782 -36.015 1.00 68.62 115 VAL A C 1
ATOM 937 O O . VAL A 1 115 ? 6.238 -5.658 -36.388 1.00 68.62 115 VAL A O 1
ATOM 940 N N . VAL A 1 116 ? 5.496 -7.718 -36.873 1.00 71.31 116 VAL A N 1
ATOM 941 C CA . VAL A 1 116 ? 5.359 -7.492 -38.315 1.00 71.31 116 VAL A CA 1
ATOM 942 C C . VAL A 1 116 ? 4.263 -6.465 -38.587 1.00 71.31 116 VAL A C 1
ATOM 944 O O . VAL A 1 116 ? 4.470 -5.594 -39.430 1.00 71.31 116 VAL A O 1
ATOM 947 N N . ALA A 1 117 ? 3.142 -6.488 -37.861 1.00 72.31 117 ALA A N 1
ATOM 948 C CA . ALA A 1 117 ? 2.107 -5.462 -37.966 1.00 72.31 117 ALA A CA 1
ATOM 949 C C . ALA A 1 117 ? 2.618 -4.076 -37.531 1.00 72.31 117 ALA A C 1
ATOM 951 O O . ALA A 1 117 ? 2.393 -3.099 -38.244 1.00 72.31 117 ALA A O 1
ATOM 952 N N . LEU A 1 118 ? 3.354 -3.984 -36.417 1.00 71.75 118 LEU A N 1
ATOM 953 C CA . LEU A 1 118 ? 3.988 -2.739 -35.960 1.00 71.75 118 LEU A CA 1
ATOM 954 C C . LEU A 1 118 ? 5.021 -2.223 -36.969 1.00 71.75 118 LEU A C 1
ATOM 956 O O . LEU A 1 118 ? 4.992 -1.054 -37.343 1.00 71.75 118 LEU A O 1
ATOM 960 N N . THR A 1 119 ? 5.889 -3.099 -37.476 1.00 72.56 119 THR A N 1
ATOM 961 C CA . THR A 1 119 ? 6.960 -2.728 -38.415 1.00 72.56 119 THR A CA 1
ATOM 962 C C . THR A 1 119 ? 6.399 -2.322 -39.778 1.00 72.56 119 THR A C 1
ATOM 964 O O . THR A 1 119 ? 6.880 -1.359 -40.371 1.00 72.56 119 THR A O 1
ATOM 967 N N . LYS A 1 120 ? 5.348 -3.000 -40.268 1.00 74.00 120 LYS A N 1
ATOM 968 C CA . LYS A 1 120 ? 4.640 -2.599 -41.496 1.00 74.00 120 LYS A CA 1
ATOM 969 C C . LYS A 1 120 ? 3.999 -1.216 -41.364 1.00 74.00 120 LYS A C 1
ATOM 971 O O . LYS A 1 120 ? 3.962 -0.499 -42.351 1.00 74.00 120 LYS A O 1
ATOM 976 N N . ARG A 1 121 ? 3.546 -0.826 -40.167 1.00 62.75 121 ARG A N 1
ATOM 977 C CA . ARG A 1 121 ? 2.950 0.498 -39.903 1.00 62.75 121 ARG A CA 1
ATOM 978 C C . ARG A 1 121 ? 3.976 1.595 -39.618 1.00 62.75 121 ARG A C 1
ATOM 980 O O . ARG A 1 121 ? 3.681 2.761 -39.832 1.00 62.75 121 ARG A O 1
ATOM 987 N N . MET A 1 122 ? 5.174 1.241 -39.148 1.00 68.62 122 MET A N 1
ATOM 988 C CA . MET A 1 122 ? 6.282 2.192 -38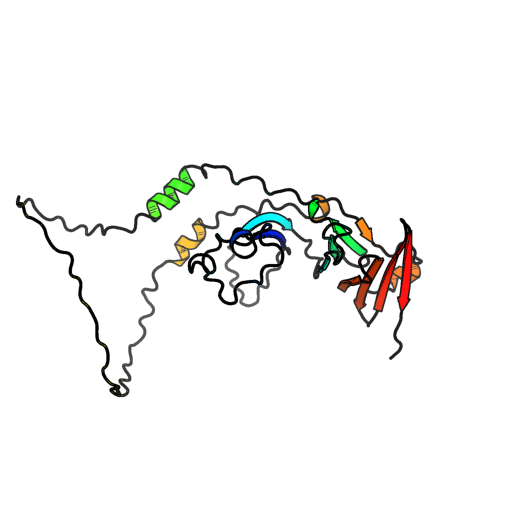.975 1.00 68.62 122 MET A CA 1
ATOM 989 C C . MET A 1 122 ? 6.978 2.560 -40.286 1.00 68.62 122 MET A C 1
ATOM 991 O O . MET A 1 122 ? 7.768 3.504 -40.304 1.00 68.62 122 MET A O 1
ATOM 995 N N . ARG A 1 123 ? 6.680 1.859 -41.388 1.00 71.12 123 ARG A N 1
ATOM 996 C CA . ARG A 1 123 ? 6.936 2.401 -42.721 1.00 71.12 123 ARG A CA 1
ATOM 997 C C . ARG A 1 123 ? 5.974 3.567 -42.916 1.00 71.12 123 ARG A C 1
ATOM 999 O O . ARG A 1 123 ? 4.852 3.377 -43.368 1.00 71.12 123 ARG A O 1
ATOM 1006 N N . LEU A 1 124 ? 6.413 4.751 -42.480 1.00 63.72 124 LEU A N 1
ATOM 1007 C CA . LEU A 1 124 ? 5.872 6.029 -42.928 1.00 63.72 124 LEU A CA 1
ATOM 1008 C C . LEU A 1 124 ? 5.713 5.887 -44.434 1.00 63.72 124 LEU A C 1
ATOM 1010 O O . LEU A 1 124 ? 6.710 5.592 -45.091 1.00 63.72 124 LEU A O 1
ATOM 1014 N N . GLY A 1 125 ? 4.477 5.952 -44.928 1.00 60.12 125 GLY A N 1
ATOM 1015 C CA . GLY A 1 125 ? 4.200 5.824 -46.348 1.00 60.12 125 GLY A CA 1
ATOM 1016 C C . GLY A 1 125 ? 5.074 6.816 -47.099 1.00 60.12 125 GLY A C 1
ATOM 1017 O O . GLY A 1 125 ? 4.789 8.009 -47.108 1.00 60.12 125 GLY A O 1
ATOM 1018 N N . GLU A 1 126 ? 6.170 6.328 -47.676 1.00 60.03 126 GLU A N 1
ATOM 1019 C CA . GLU A 1 126 ? 6.716 6.921 -48.883 1.00 60.03 126 GLU A CA 1
ATOM 1020 C C . GLU A 1 126 ? 5.554 6.816 -49.854 1.00 60.03 126 GLU A C 1
ATOM 1022 O O . GLU A 1 126 ? 5.121 5.702 -50.149 1.00 60.03 126 GLU A O 1
ATOM 1027 N N . GLY A 1 127 ? 4.946 7.963 -50.158 1.00 58.91 127 GLY A N 1
ATOM 1028 C CA . GLY A 1 127 ? 3.707 8.041 -50.908 1.00 58.91 127 GLY A CA 1
ATOM 1029 C C . GLY A 1 127 ? 3.756 7.091 -52.092 1.00 58.91 127 GLY A C 1
ATOM 1030 O O . GLY A 1 127 ? 4.573 7.259 -52.996 1.00 58.91 127 GLY A O 1
ATOM 1031 N N . GLU A 1 128 ? 2.869 6.097 -52.077 1.00 56.59 128 GLU A N 1
ATOM 1032 C CA . GLU A 1 128 ? 2.321 5.548 -53.310 1.00 56.59 128 GLU A CA 1
ATOM 1033 C C . GLU A 1 128 ? 1.499 6.681 -53.940 1.00 56.59 128 GLU A C 1
ATOM 1035 O O . GLU A 1 128 ? 0.272 6.700 -53.898 1.00 56.59 128 GLU A O 1
ATOM 1040 N N . ASP A 1 129 ? 2.206 7.682 -54.468 1.00 58.78 129 ASP A N 1
ATOM 1041 C CA . ASP A 1 129 ? 1.721 8.466 -55.585 1.00 58.78 129 ASP A CA 1
ATOM 1042 C C . ASP A 1 129 ? 1.685 7.481 -56.757 1.00 58.78 129 ASP A C 1
ATOM 1044 O O . ASP A 1 129 ? 2.668 7.289 -57.475 1.00 58.78 129 ASP A O 1
ATOM 1048 N N . ASP A 1 130 ? 0.552 6.786 -56.888 1.00 57.69 130 ASP A N 1
ATOM 1049 C CA . ASP A 1 130 ? 0.143 6.074 -58.096 1.00 57.69 130 ASP A CA 1
ATOM 1050 C C . ASP A 1 130 ? -0.037 7.098 -59.237 1.00 57.69 130 ASP A C 1
ATOM 1052 O O . ASP A 1 130 ? -1.140 7.404 -59.686 1.00 57.69 130 ASP A O 1
ATOM 1056 N N . GLU A 1 131 ? 1.073 7.647 -59.717 1.00 60.62 131 GLU A N 1
ATOM 1057 C CA . GLU A 1 131 ? 1.190 8.254 -61.036 1.00 60.62 131 GLU A CA 1
ATOM 1058 C C . GLU A 1 131 ? 1.889 7.220 -61.934 1.00 60.62 131 GLU A C 1
ATOM 1060 O O . GLU A 1 131 ? 3.081 6.946 -61.753 1.00 60.62 131 GLU A O 1
ATOM 1065 N N . PRO A 1 132 ? 1.192 6.603 -62.909 1.00 54.53 132 PRO A N 1
ATOM 1066 C CA . PRO A 1 132 ? 1.839 5.774 -63.916 1.00 54.53 132 PRO A CA 1
ATOM 1067 C C . PRO A 1 132 ? 2.654 6.671 -64.859 1.00 54.53 132 PRO A C 1
ATOM 1069 O O . PRO A 1 132 ? 2.191 7.054 -65.932 1.00 54.53 132 PRO A O 1
ATOM 1072 N N . ALA A 1 133 ? 3.876 7.017 -64.454 1.00 52.84 133 ALA A N 1
ATOM 1073 C CA . ALA A 1 133 ? 4.821 7.734 -65.296 1.00 52.84 133 ALA A CA 1
ATOM 1074 C C . ALA A 1 133 ? 5.535 6.761 -66.247 1.00 52.84 133 ALA A C 1
ATOM 1076 O O . ALA A 1 133 ? 6.190 5.799 -65.840 1.00 52.84 133 ALA A O 1
ATOM 1077 N N . GLU A 1 134 ? 5.358 7.046 -67.532 1.00 55.59 134 GLU A N 1
ATOM 1078 C CA . GLU A 1 134 ? 5.955 6.396 -68.689 1.00 55.59 134 GLU A CA 1
ATOM 1079 C C . GLU A 1 134 ? 7.483 6.237 -68.611 1.00 55.59 134 GLU A C 1
ATOM 1081 O O . GLU A 1 134 ? 8.208 7.003 -67.973 1.00 55.59 134 GLU A O 1
ATOM 1086 N N . GLU A 1 135 ? 7.967 5.240 -69.354 1.00 52.19 135 GLU A N 1
ATOM 1087 C CA . GLU A 1 135 ? 9.368 5.027 -69.703 1.00 52.19 135 GLU A CA 1
ATOM 1088 C C . GLU A 1 135 ? 10.074 6.329 -70.117 1.00 52.19 135 GLU A C 1
ATOM 1090 O O . GLU A 1 135 ? 9.762 6.928 -71.146 1.00 52.19 135 GLU A O 1
ATOM 1095 N N . GLY A 1 136 ? 11.118 6.722 -69.384 1.00 50.69 136 GLY A N 1
ATOM 1096 C CA . GLY A 1 136 ? 11.966 7.811 -69.852 1.00 50.69 136 GLY A CA 1
ATOM 1097 C C . GLY A 1 136 ? 13.151 8.160 -68.964 1.00 50.69 136 GLY A C 1
ATOM 1098 O O . GLY A 1 136 ? 13.029 8.952 -68.042 1.00 50.69 136 GLY A O 1
ATOM 1099 N N . GLY A 1 137 ? 14.341 7.700 -69.357 1.00 44.38 137 GLY A N 1
ATOM 1100 C CA . GLY A 1 137 ? 15.530 8.556 -69.282 1.00 44.38 137 GLY A CA 1
ATOM 1101 C C . GLY A 1 137 ? 16.575 8.223 -68.217 1.00 44.38 137 GLY A C 1
ATOM 1102 O O . GLY A 1 137 ? 16.402 8.430 -67.024 1.00 44.38 137 GLY A O 1
ATOM 1103 N N . ALA A 1 138 ? 17.736 7.799 -68.708 1.00 51.94 138 ALA A N 1
ATOM 1104 C CA . ALA A 1 138 ? 19.000 7.750 -67.989 1.00 51.94 138 ALA A CA 1
ATOM 1105 C C . ALA A 1 138 ? 19.641 9.147 -67.835 1.00 51.94 138 ALA A C 1
ATOM 1107 O O . ALA A 1 138 ? 19.645 9.903 -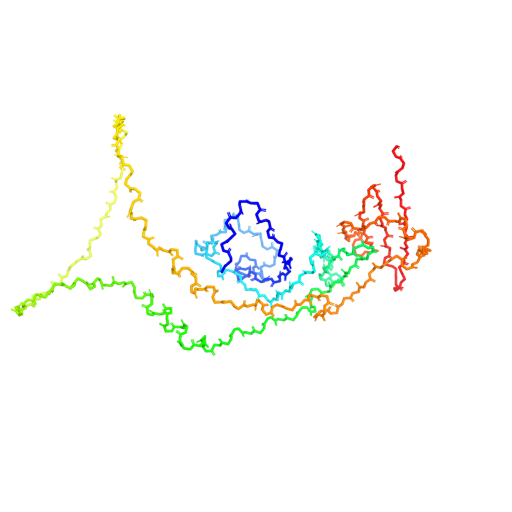68.802 1.00 51.94 138 ALA A O 1
ATOM 1108 N N . ALA A 1 139 ? 20.262 9.429 -66.679 1.00 46.31 139 ALA A N 1
ATOM 1109 C CA . ALA A 1 139 ? 21.466 10.270 -66.460 1.00 46.31 139 ALA A CA 1
ATOM 1110 C C . ALA A 1 139 ? 21.624 10.519 -64.939 1.00 46.31 139 ALA A C 1
ATOM 1112 O O . ALA A 1 139 ? 20.682 10.935 -64.285 1.00 46.31 139 ALA A O 1
ATOM 1113 N N . SER A 1 140 ? 22.703 10.097 -64.271 1.00 47.44 140 SER A N 1
ATOM 1114 C CA . SER A 1 140 ? 24.012 10.772 -64.150 1.00 47.44 140 SER A CA 1
ATOM 1115 C C . SER A 1 140 ? 23.985 12.130 -63.421 1.00 47.44 140 SER A C 1
ATOM 1117 O O . SER A 1 140 ? 23.464 13.099 -63.955 1.00 47.44 140 SER A O 1
ATOM 1119 N N . GLY A 1 141 ? 24.693 12.222 -62.283 1.00 40.25 141 GLY A N 1
ATOM 1120 C CA . GLY A 1 141 ? 25.179 13.484 -61.687 1.00 40.25 141 GLY A CA 1
ATOM 1121 C C . GLY A 1 141 ? 25.123 13.497 -60.153 1.00 40.25 141 GLY A C 1
ATOM 1122 O O . GLY A 1 141 ? 24.046 13.481 -59.582 1.00 40.25 141 GLY A O 1
ATOM 1123 N N . SER A 1 142 ? 26.252 13.342 -59.443 1.00 43.97 142 SER A N 1
ATOM 1124 C CA . SER A 1 142 ? 27.056 14.445 -58.855 1.00 43.97 142 SER A CA 1
ATOM 1125 C C . SER A 1 142 ? 26.231 15.335 -57.909 1.00 43.97 142 SER A C 1
ATOM 1127 O O . SER A 1 142 ? 25.380 16.075 -58.372 1.00 43.97 142 SER A O 1
ATOM 1129 N N . GLY A 1 143 ? 26.386 15.291 -56.585 1.00 41.34 143 GLY A N 1
ATOM 1130 C CA . GLY A 1 143 ? 27.586 15.704 -55.853 1.00 41.34 143 GLY A CA 1
ATOM 1131 C C . GLY A 1 143 ? 27.401 17.129 -55.296 1.00 41.34 143 GLY A C 1
ATOM 1132 O O . GLY A 1 143 ? 26.949 17.996 -56.029 1.00 41.34 143 GLY A O 1
ATOM 1133 N N . GLN A 1 144 ? 27.839 17.358 -54.044 1.00 43.38 144 GLN A N 1
ATOM 1134 C CA . GLN A 1 144 ? 27.854 18.640 -53.293 1.00 43.38 144 GLN A CA 1
ATOM 1135 C C . GLN A 1 144 ? 26.492 19.077 -52.702 1.00 43.38 144 GLN A C 1
ATOM 1137 O O . GLN A 1 144 ? 25.459 18.830 -53.293 1.00 43.38 144 GLN A O 1
ATOM 1142 N N . ARG A 1 145 ? 26.382 19.731 -51.536 1.00 42.31 145 ARG A N 1
ATOM 1143 C CA . ARG A 1 145 ? 27.349 20.459 -50.698 1.00 42.31 145 ARG A CA 1
ATOM 1144 C C . ARG A 1 145 ? 26.736 20.664 -49.300 1.00 42.31 145 ARG A C 1
ATOM 1146 O O . ARG A 1 145 ? 25.560 20.988 -49.190 1.00 42.31 145 ARG A O 1
ATOM 1153 N N . LEU A 1 146 ? 27.551 20.525 -48.254 1.00 46.97 146 LEU A N 1
ATOM 1154 C CA . LEU A 1 146 ? 27.275 21.047 -46.911 1.00 46.97 146 LEU A CA 1
ATOM 1155 C C . LEU A 1 146 ? 27.257 22.581 -46.971 1.00 46.97 146 LEU A C 1
ATOM 1157 O O . LEU A 1 146 ? 28.293 23.178 -47.263 1.00 46.97 146 LEU A O 1
ATOM 1161 N N . ASN A 1 147 ? 26.113 23.199 -46.674 1.00 44.56 147 ASN A N 1
ATOM 1162 C CA . ASN A 1 147 ? 26.035 24.627 -46.383 1.00 44.56 147 ASN A CA 1
ATOM 1163 C C . ASN A 1 147 ? 25.978 24.828 -44.868 1.00 44.56 147 ASN A C 1
ATOM 1165 O O . ASN A 1 147 ? 24.964 24.598 -44.215 1.00 44.56 147 ASN A O 1
ATOM 1169 N N . VAL A 1 148 ? 27.129 25.243 -44.348 1.00 48.94 148 VAL A N 1
ATOM 1170 C CA . VAL A 1 148 ? 27.296 26.035 -43.132 1.00 48.94 148 VAL A CA 1
ATOM 1171 C C . VAL A 1 148 ? 26.691 27.410 -43.410 1.00 48.94 148 VAL A C 1
ATOM 1173 O O . VAL A 1 148 ? 27.084 28.021 -44.401 1.00 48.94 148 VAL A O 1
ATOM 1176 N N . PHE A 1 149 ? 25.785 27.900 -42.563 1.00 50.00 149 PHE A N 1
ATOM 1177 C CA . PHE A 1 149 ? 25.566 29.340 -42.434 1.00 50.00 149 PHE A CA 1
ATOM 1178 C C . PHE A 1 149 ? 25.267 29.735 -40.986 1.00 50.00 149 PHE A C 1
ATOM 1180 O O . PHE A 1 149 ? 24.413 29.156 -40.315 1.00 50.00 149 PHE A O 1
ATOM 1187 N N . GLU A 1 150 ? 26.086 30.688 -40.560 1.00 49.09 150 GLU A N 1
ATOM 1188 C CA . GLU A 1 150 ? 26.144 31.455 -39.322 1.00 49.09 150 GLU A CA 1
ATOM 1189 C C . GLU A 1 150 ? 25.011 32.490 -39.225 1.00 49.09 150 GLU A C 1
ATOM 1191 O O . GLU A 1 150 ? 24.597 33.043 -40.239 1.00 49.09 150 GLU A O 1
ATOM 1196 N N . GLU A 1 151 ? 24.618 32.737 -37.971 1.00 53.94 151 GLU A N 1
ATOM 1197 C CA . GLU A 1 151 ? 24.322 34.026 -37.315 1.00 53.94 151 GLU A CA 1
ATOM 1198 C C . GLU A 1 151 ? 23.261 35.032 -37.819 1.00 53.94 151 GLU A C 1
ATOM 1200 O O . GLU A 1 151 ? 22.952 35.192 -38.993 1.00 53.94 151 GLU A O 1
ATOM 1205 N N . ASP A 1 152 ? 22.786 35.765 -36.802 1.00 47.94 152 ASP A N 1
ATOM 1206 C CA . ASP A 1 152 ? 22.121 37.073 -36.785 1.00 47.94 152 ASP A CA 1
ATOM 1207 C C . ASP A 1 152 ? 20.597 37.172 -36.982 1.00 47.94 152 ASP A C 1
ATOM 1209 O O . ASP A 1 152 ? 20.061 37.516 -38.033 1.00 47.94 152 ASP A O 1
ATOM 1213 N N . ALA A 1 153 ? 19.902 37.020 -35.847 1.00 51.81 153 ALA A N 1
ATOM 1214 C CA . ALA A 1 153 ? 18.721 37.814 -35.495 1.00 51.81 153 ALA A CA 1
ATOM 1215 C C . ALA A 1 153 ? 19.200 39.155 -34.893 1.00 51.81 153 ALA A C 1
ATOM 1217 O O . ALA A 1 153 ? 20.122 39.126 -34.074 1.00 51.81 153 ALA A O 1
ATOM 1218 N N . PRO A 1 154 ? 18.603 40.319 -35.223 1.00 63.97 154 PRO A N 1
ATOM 1219 C CA . PRO A 1 154 ? 17.249 40.626 -34.747 1.00 63.97 154 PRO A CA 1
ATOM 1220 C C . PRO A 1 154 ? 16.409 41.462 -35.733 1.00 63.97 154 PRO A C 1
ATOM 1222 O O . PRO A 1 154 ? 16.934 42.331 -36.423 1.00 63.97 154 PRO A O 1
ATOM 1225 N N . ARG A 1 155 ? 15.086 41.265 -35.757 1.00 49.66 155 ARG A N 1
ATOM 1226 C CA . ARG A 1 155 ? 14.140 42.241 -36.329 1.00 49.66 155 ARG A CA 1
ATOM 1227 C C . ARG A 1 155 ? 12.715 41.924 -35.881 1.00 49.66 155 ARG A C 1
ATOM 1229 O O . ARG A 1 155 ? 12.257 40.807 -36.076 1.00 49.66 155 ARG A O 1
ATOM 1236 N N . GLU A 1 156 ? 12.195 42.740 -34.972 1.00 53.78 156 GLU A N 1
ATOM 1237 C CA . GLU A 1 156 ? 11.252 43.850 -35.213 1.00 53.78 156 GLU A CA 1
ATOM 1238 C C . GLU A 1 156 ? 9.802 43.360 -35.112 1.00 53.78 156 GLU A C 1
ATOM 1240 O O . GLU A 1 156 ? 9.329 42.555 -35.908 1.00 53.78 156 GLU A O 1
ATOM 1245 N N . GLU A 1 157 ? 9.155 43.834 -34.044 1.00 58.06 157 GLU A N 1
ATOM 1246 C CA . GLU A 1 157 ? 7.710 43.869 -33.850 1.00 58.06 157 GLU A CA 1
ATOM 1247 C C . GLU A 1 157 ? 7.052 44.522 -35.068 1.00 58.06 157 GLU A C 1
ATOM 1249 O O . GLU A 1 157 ? 7.350 45.672 -35.385 1.00 58.06 157 GLU A O 1
ATOM 1254 N N . GLU A 1 158 ? 6.121 43.820 -35.707 1.00 51.16 158 GLU A N 1
ATOM 1255 C CA . GLU A 1 158 ? 5.063 44.466 -36.473 1.00 51.16 158 GLU A CA 1
ATOM 1256 C C . GLU A 1 158 ? 3.724 43.859 -36.073 1.00 51.16 158 GLU A C 1
ATOM 1258 O O . GLU A 1 158 ? 3.435 42.684 -36.311 1.00 51.16 158 GLU A O 1
ATOM 1263 N N . ASP A 1 159 ? 2.931 44.722 -35.443 1.00 56.25 159 ASP A N 1
ATOM 1264 C CA . ASP A 1 159 ? 1.488 44.642 -35.317 1.00 56.25 159 ASP A CA 1
ATOM 1265 C C . ASP A 1 159 ? 0.855 44.168 -36.630 1.00 56.25 159 ASP A C 1
ATOM 1267 O O . ASP A 1 159 ? 0.948 44.835 -37.666 1.00 56.25 159 ASP A O 1
ATOM 1271 N N . ARG A 1 160 ? 0.146 43.037 -36.584 1.00 57.34 160 ARG A N 1
ATOM 1272 C CA . ARG A 1 160 ? -0.855 42.712 -37.599 1.00 57.34 160 ARG A CA 1
ATOM 1273 C C . ARG A 1 160 ? -2.209 42.539 -36.947 1.00 57.34 160 ARG A C 1
ATOM 1275 O O . ARG A 1 160 ? -2.448 41.612 -36.181 1.00 57.34 160 ARG A O 1
ATOM 1282 N N . ALA A 1 161 ? -3.023 43.531 -37.278 1.00 53.31 161 ALA A N 1
ATOM 1283 C CA . ALA A 1 161 ? -4.445 43.637 -37.081 1.00 53.31 161 ALA A CA 1
ATOM 1284 C C . ALA A 1 161 ? -5.188 42.375 -37.530 1.00 53.31 161 ALA A C 1
ATOM 1286 O O . ALA A 1 161 ? -4.937 41.854 -38.614 1.00 53.31 161 ALA A O 1
ATOM 1287 N N . ASP A 1 162 ? -6.100 41.944 -36.664 1.00 57.25 162 ASP A N 1
ATOM 1288 C CA . ASP A 1 162 ? -7.484 41.567 -36.946 1.00 57.25 162 ASP A CA 1
ATOM 1289 C C . ASP A 1 162 ? -7.835 41.365 -38.432 1.00 57.25 162 ASP A C 1
ATOM 1291 O O . ASP A 1 162 ? -8.321 42.271 -39.111 1.00 57.25 162 ASP A O 1
ATOM 1295 N N . GLU A 1 163 ? -7.664 40.134 -38.908 1.00 57.28 163 GLU A N 1
ATOM 1296 C CA . GLU A 1 163 ? -8.472 39.589 -39.995 1.00 57.28 163 GLU A CA 1
ATOM 1297 C C . GLU A 1 163 ? -9.388 38.520 -39.386 1.00 57.28 163 GLU A C 1
ATOM 1299 O O . GLU A 1 163 ? -9.006 37.367 -39.194 1.00 57.28 163 GLU A O 1
ATOM 1304 N N . GLU A 1 164 ? -10.604 38.943 -39.026 1.00 59.31 164 GLU A N 1
ATOM 1305 C CA . GLU A 1 164 ? -11.748 38.057 -38.804 1.00 59.31 164 GLU A CA 1
ATOM 1306 C C . GLU A 1 164 ? -12.097 37.392 -40.145 1.00 59.31 164 GLU A C 1
ATOM 1308 O O . GLU A 1 164 ? -12.885 37.908 -40.939 1.00 59.31 164 GLU A O 1
ATOM 1313 N N . ALA A 1 165 ? -11.447 36.266 -40.432 1.00 52.41 165 ALA A N 1
ATOM 1314 C CA . ALA A 1 165 ? -11.877 35.343 -41.467 1.00 52.41 165 ALA A CA 1
ATOM 1315 C C . ALA A 1 165 ? -12.863 34.352 -40.836 1.00 52.41 165 ALA A C 1
ATOM 1317 O O . ALA A 1 165 ? -12.469 33.437 -40.114 1.00 52.41 165 ALA A O 1
ATOM 1318 N N . ASP A 1 166 ? -14.150 34.569 -41.113 1.00 57.09 166 ASP A N 1
ATOM 1319 C CA . ASP A 1 166 ? -15.204 33.556 -41.035 1.00 57.09 166 ASP A CA 1
ATOM 1320 C C . ASP A 1 166 ? -14.842 32.400 -41.991 1.00 57.09 166 ASP A C 1
ATOM 1322 O O . ASP A 1 166 ? -15.284 32.341 -43.140 1.00 57.09 166 ASP A O 1
ATOM 1326 N N . GLU A 1 167 ? -13.986 31.486 -41.536 1.00 53.62 167 GLU A N 1
ATOM 1327 C CA . GLU A 1 167 ? -13.895 30.150 -42.110 1.00 53.62 167 GLU A CA 1
ATOM 1328 C C . GLU A 1 167 ? -15.048 29.336 -41.523 1.00 53.62 167 GLU A C 1
ATOM 1330 O O . GLU A 1 167 ? -15.011 28.882 -40.381 1.00 53.62 167 GLU A O 1
ATOM 1335 N N . GLU A 1 168 ? -16.117 29.206 -42.311 1.00 52.44 168 GLU A N 1
ATOM 1336 C CA . GLU A 1 168 ? -17.176 28.232 -42.080 1.00 52.44 168 GLU A CA 1
ATOM 1337 C C . GLU A 1 168 ? -16.539 26.836 -41.961 1.00 52.44 168 GLU A C 1
ATOM 1339 O O . GLU A 1 168 ? -16.197 26.203 -42.962 1.00 52.44 168 GLU A O 1
ATOM 1344 N N . ASP A 1 169 ? -16.363 26.390 -40.714 1.00 52.50 169 ASP A N 1
ATOM 1345 C CA . ASP A 1 169 ? -16.011 25.031 -40.305 1.00 52.50 169 ASP A CA 1
ATOM 1346 C C . ASP A 1 169 ? -16.818 24.027 -41.145 1.00 52.50 169 ASP A C 1
ATOM 1348 O O . ASP A 1 169 ? -18.009 23.818 -40.909 1.00 52.50 169 ASP A O 1
ATOM 1352 N N . GLN A 1 170 ? -16.182 23.400 -42.140 1.00 52.28 170 GLN A N 1
ATOM 1353 C CA . GLN A 1 170 ? -16.682 22.178 -42.769 1.00 52.28 170 GLN A CA 1
ATOM 1354 C C . GLN A 1 170 ? -16.301 20.999 -41.864 1.00 52.28 170 GLN A C 1
ATOM 1356 O O . GLN A 1 170 ? -15.130 20.610 -41.837 1.00 52.28 170 GLN A O 1
ATOM 1361 N N . PRO A 1 171 ? -17.245 20.378 -41.135 1.00 54.47 171 PRO A N 1
ATOM 1362 C CA . PRO A 1 171 ? -16.930 19.317 -40.193 1.00 54.47 171 PRO A CA 1
ATOM 1363 C C . PRO A 1 171 ? -16.952 17.941 -40.876 1.00 54.47 171 PRO A C 1
ATOM 1365 O O . PRO A 1 171 ? -17.566 17.029 -40.346 1.00 54.47 171 PRO A O 1
ATOM 1368 N N . ASP A 1 172 ? -16.329 17.765 -42.046 1.00 55.59 172 ASP A N 1
ATOM 1369 C CA . ASP A 1 172 ? -16.553 16.544 -42.851 1.00 55.59 172 ASP A CA 1
ATOM 1370 C C . ASP A 1 172 ? -15.291 15.787 -43.286 1.00 55.59 172 ASP A C 1
ATOM 1372 O O . ASP A 1 172 ? -15.366 14.895 -44.123 1.00 55.59 172 ASP A O 1
ATOM 1376 N N . ASN A 1 173 ? -14.126 16.063 -42.693 1.00 56.56 173 ASN A N 1
ATOM 1377 C CA . ASN A 1 173 ? -12.936 15.227 -42.907 1.00 56.56 173 ASN A CA 1
ATOM 1378 C C . ASN A 1 173 ? -12.009 15.186 -41.684 1.00 56.56 173 ASN A C 1
ATOM 1380 O O . ASN A 1 173 ? -10.786 15.277 -41.802 1.00 56.56 173 ASN A O 1
ATOM 1384 N N . ALA A 1 174 ? -12.573 15.014 -40.485 1.00 56.59 174 ALA A N 1
ATOM 1385 C CA . ALA A 1 174 ? -11.778 14.448 -39.400 1.00 56.59 174 ALA A CA 1
ATOM 1386 C C . ALA A 1 174 ? -11.362 13.042 -39.868 1.00 56.59 174 ALA A C 1
ATOM 1388 O O . ALA A 1 174 ? -12.243 12.202 -40.072 1.00 56.59 174 ALA A O 1
ATOM 1389 N N . PRO A 1 175 ? -10.066 12.779 -40.119 1.00 56.69 175 PRO A N 1
ATOM 1390 C CA . PRO A 1 175 ? -9.668 11.491 -40.647 1.00 56.69 175 PRO A CA 1
ATOM 1391 C C . PRO A 1 175 ? -10.083 10.439 -39.626 1.00 56.69 175 PRO A C 1
ATOM 1393 O O . PRO A 1 175 ? -9.967 10.673 -38.421 1.00 56.69 175 PRO A O 1
ATOM 1396 N N . GLU A 1 176 ? -10.599 9.319 -40.123 1.00 56.00 176 GLU A N 1
ATOM 1397 C CA . GLU A 1 176 ? -11.143 8.163 -39.406 1.00 56.00 176 GLU A CA 1
ATOM 1398 C C . GLU A 1 176 ? -10.071 7.456 -38.541 1.00 56.00 176 GLU A C 1
ATOM 1400 O O . GLU A 1 176 ? -9.796 6.264 -38.657 1.00 56.00 176 GLU A O 1
ATOM 1405 N N . TRP A 1 177 ? -9.401 8.201 -37.664 1.00 54.75 177 TRP A N 1
ATOM 1406 C CA . TRP A 1 177 ? -8.359 7.737 -36.756 1.00 54.75 177 TRP A CA 1
ATOM 1407 C C . TRP A 1 177 ? -8.939 6.898 -35.610 1.00 54.75 177 TRP A C 1
ATOM 1409 O O . TRP A 1 177 ? -8.206 6.129 -34.982 1.00 54.75 177 TRP A O 1
ATOM 1419 N N . ASP A 1 178 ? -10.248 6.993 -35.355 1.00 53.34 178 ASP A N 1
ATOM 1420 C CA . ASP A 1 178 ? -10.910 6.285 -34.257 1.00 53.34 178 ASP A CA 1
ATOM 1421 C C . ASP A 1 178 ? -11.039 4.775 -34.504 1.00 53.34 178 ASP A C 1
ATOM 1423 O O . ASP A 1 178 ? -10.890 3.990 -33.564 1.00 53.34 178 ASP A O 1
ATOM 1427 N N . ALA A 1 179 ? -11.180 4.332 -35.759 1.00 52.19 179 ALA A N 1
ATOM 1428 C CA . ALA A 1 179 ? -11.260 2.905 -36.091 1.00 52.19 179 ALA A CA 1
ATOM 1429 C C . ALA A 1 179 ? -9.928 2.161 -35.854 1.00 52.19 179 ALA A C 1
ATOM 1431 O O . ALA A 1 179 ? -9.904 0.967 -35.547 1.00 52.19 179 ALA A O 1
ATOM 1432 N N . TYR A 1 180 ? -8.792 2.863 -35.929 1.00 50.66 180 TYR A N 1
ATOM 1433 C CA . TYR A 1 180 ? -7.461 2.248 -35.842 1.00 50.66 180 TYR A CA 1
ATOM 1434 C C . TYR A 1 180 ? -6.891 2.180 -34.420 1.00 50.66 180 TYR A C 1
ATOM 1436 O O . TYR A 1 180 ? -5.933 1.438 -34.182 1.00 50.66 180 TYR A O 1
ATOM 1444 N N . ARG A 1 181 ? -7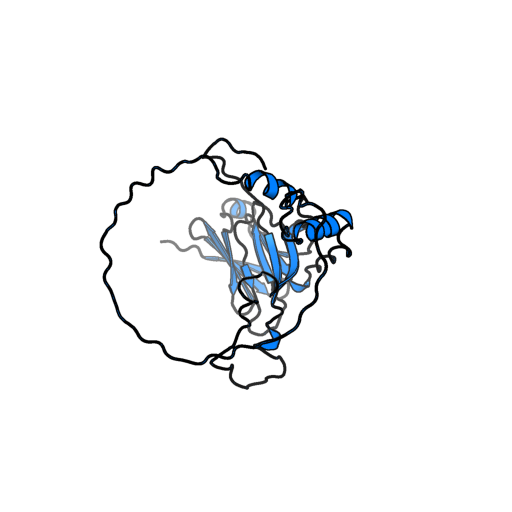.495 2.872 -33.444 1.00 51.66 181 ARG A N 1
ATOM 1445 C CA . ARG A 1 181 ? -7.163 2.705 -32.016 1.00 51.66 181 ARG A CA 1
ATOM 1446 C C . ARG A 1 181 ? -7.700 1.397 -31.433 1.00 51.66 181 ARG A C 1
ATOM 1448 O O . ARG A 1 181 ? -7.101 0.865 -30.496 1.00 51.66 181 ARG A O 1
ATOM 1455 N N . GLU A 1 182 ? -8.776 0.843 -31.994 1.00 47.44 182 GLU A N 1
ATOM 1456 C CA . GLU A 1 182 ? -9.429 -0.362 -31.464 1.00 47.44 182 GLU A CA 1
ATOM 1457 C C . GLU A 1 182 ? -8.584 -1.641 -31.586 1.00 47.44 182 GLU A C 1
ATOM 1459 O O . GLU A 1 182 ? -8.768 -2.568 -30.795 1.00 47.44 182 GLU A O 1
ATOM 1464 N N . GLY A 1 183 ? -7.612 -1.684 -32.504 1.00 48.56 183 GLY A N 1
ATOM 1465 C CA . GLY A 1 183 ? -6.743 -2.851 -32.702 1.00 48.56 183 GLY A CA 1
ATOM 1466 C C . GLY A 1 183 ? -5.527 -2.937 -31.769 1.00 48.56 183 GLY A C 1
ATOM 1467 O O . GLY A 1 183 ? -5.026 -4.033 -31.537 1.00 48.56 183 GLY A O 1
ATOM 1468 N N . TYR A 1 184 ? -5.043 -1.815 -31.219 1.00 47.34 184 TYR A N 1
ATOM 1469 C CA . TYR A 1 184 ? -3.818 -1.790 -30.393 1.00 47.34 184 TYR A CA 1
ATOM 1470 C C . TYR A 1 184 ? -4.046 -2.162 -28.932 1.00 47.34 184 TYR A C 1
ATOM 1472 O O . TYR A 1 184 ? -3.122 -2.561 -28.231 1.00 47.34 184 TYR A O 1
ATOM 1480 N N . MET A 1 185 ? -5.285 -2.059 -28.466 1.00 45.62 185 MET A N 1
ATOM 1481 C CA . MET A 1 185 ? -5.687 -2.550 -27.153 1.00 45.62 185 MET A CA 1
ATOM 1482 C C . MET A 1 185 ? -6.385 -3.891 -27.337 1.00 45.62 185 MET A C 1
ATOM 1484 O O . MET A 1 185 ? -7.505 -4.100 -26.856 1.00 45.62 185 MET A O 1
ATOM 1488 N N . GLY A 1 186 ? -5.721 -4.806 -28.060 1.00 48.50 186 GLY A N 1
ATOM 1489 C CA . GLY A 1 186 ? -6.056 -6.222 -28.013 1.00 48.50 186 GLY A CA 1
ATOM 1490 C C . GLY A 1 186 ? -6.308 -6.566 -26.552 1.00 48.50 186 GLY A C 1
ATOM 1491 O O . GLY A 1 186 ? -5.499 -6.219 -25.692 1.00 48.50 186 GLY A O 1
ATOM 1492 N N . ARG A 1 187 ? -7.502 -7.100 -26.260 1.00 50.62 187 ARG A N 1
ATOM 1493 C CA . ARG A 1 187 ? -8.047 -7.307 -24.910 1.00 50.62 187 ARG A CA 1
ATOM 1494 C C . ARG A 1 187 ? -7.224 -8.340 -24.139 1.00 50.62 187 ARG A C 1
ATOM 1496 O O . ARG A 1 187 ? -7.736 -9.387 -23.739 1.00 50.62 187 ARG A O 1
ATOM 1503 N N . HIS A 1 188 ? -5.956 -8.060 -23.888 1.00 52.88 188 HIS A N 1
ATOM 1504 C CA . HIS A 1 188 ? -5.187 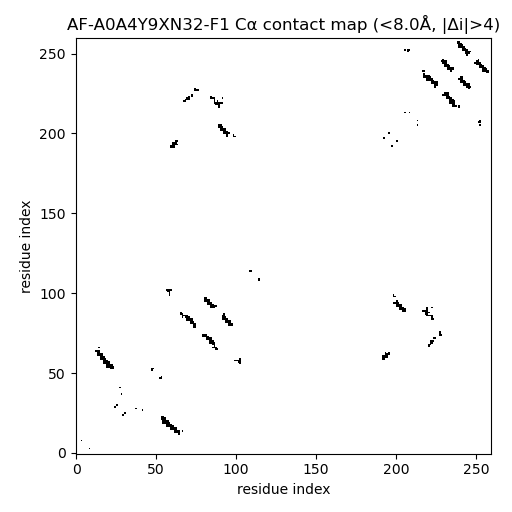-8.721 -22.870 1.00 52.88 188 HIS A CA 1
ATOM 1505 C C . HIS A 1 188 ? -5.814 -8.280 -21.563 1.00 52.88 188 HIS A C 1
ATOM 1507 O O . HIS A 1 188 ? -5.431 -7.270 -20.977 1.00 52.88 188 HIS A O 1
ATOM 1513 N N . ARG A 1 189 ? -6.834 -9.039 -21.132 1.00 59.88 189 ARG A N 1
ATOM 1514 C CA . ARG A 1 189 ? -7.277 -9.063 -19.740 1.00 59.88 189 ARG A CA 1
ATOM 1515 C C . ARG A 1 189 ? -6.000 -9.028 -18.927 1.00 59.88 189 ARG A C 1
ATOM 1517 O O . ARG A 1 189 ? -5.162 -9.921 -19.096 1.00 59.88 189 ARG A O 1
ATOM 1524 N N . SER A 1 190 ? -5.797 -7.938 -18.193 1.00 65.06 190 SER A N 1
ATOM 1525 C CA . SER A 1 190 ? -4.531 -7.710 -17.526 1.00 65.06 190 SER A CA 1
ATOM 1526 C C . SER A 1 190 ? -4.269 -8.949 -16.676 1.00 65.06 190 SER A C 1
ATOM 1528 O O . SER A 1 190 ? -5.080 -9.323 -15.832 1.00 65.06 190 SER A O 1
ATOM 1530 N N . ARG A 1 191 ? -3.184 -9.677 -16.973 1.00 80.75 191 ARG A N 1
ATOM 1531 C CA . ARG A 1 191 ? -2.831 -10.930 -16.277 1.00 80.75 191 ARG A CA 1
ATOM 1532 C C . ARG A 1 191 ? -2.332 -10.651 -14.853 1.00 80.75 191 ARG A C 1
ATOM 1534 O O . ARG A 1 191 ? -1.535 -11.416 -14.318 1.00 80.75 191 ARG A O 1
ATOM 1541 N N . LEU A 1 192 ? -2.714 -9.508 -14.290 1.00 89.56 192 LEU A N 1
ATOM 1542 C CA . LEU A 1 192 ? -2.339 -9.123 -12.948 1.00 89.56 192 LEU A CA 1
ATOM 1543 C C . LEU A 1 192 ? -3.086 -10.034 -11.990 1.00 89.56 192 LEU A C 1
ATOM 1545 O O . LEU A 1 192 ? -4.272 -10.316 -12.161 1.00 89.56 192 LEU A O 1
ATOM 1549 N N . LEU A 1 193 ? -2.352 -10.519 -11.002 1.00 94.50 193 LEU A N 1
ATOM 1550 C CA . LEU A 1 193 ? -2.922 -11.327 -9.945 1.00 94.50 193 LEU A CA 1
ATOM 1551 C C . LEU A 1 193 ? -3.551 -10.403 -8.897 1.00 94.50 193 LEU A C 1
ATOM 1553 O O . LEU A 1 193 ? -3.109 -9.268 -8.706 1.00 94.50 193 LEU A O 1
ATOM 1557 N N . GLU A 1 194 ? -4.560 -10.901 -8.193 1.00 95.38 194 GLU A N 1
ATOM 1558 C CA . GLU A 1 194 ? -5.163 -10.199 -7.060 1.00 95.38 194 GLU A CA 1
ATOM 1559 C C . GLU A 1 194 ? -4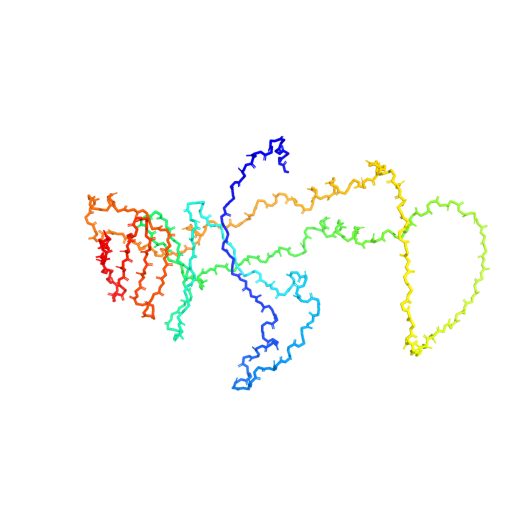.195 -10.214 -5.873 1.00 95.38 194 GLU A C 1
ATOM 1561 O O . GLU A 1 194 ? -3.844 -11.289 -5.371 1.00 95.38 194 GLU A O 1
ATOM 1566 N N . LEU A 1 195 ? -3.782 -9.033 -5.398 1.00 96.38 195 LEU A N 1
ATOM 1567 C CA . LEU A 1 195 ? -2.732 -8.865 -4.385 1.00 96.38 195 LEU A CA 1
ATOM 1568 C C . LEU A 1 195 ? -2.973 -9.738 -3.145 1.00 96.38 195 LEU A C 1
ATOM 1570 O O . LEU A 1 195 ? -2.067 -10.410 -2.663 1.00 96.38 195 LEU A O 1
ATOM 1574 N N . PHE A 1 196 ? -4.219 -9.763 -2.665 1.00 95.88 196 PHE A N 1
ATOM 1575 C CA . PHE A 1 196 ? -4.624 -10.433 -1.426 1.00 95.88 196 PHE A CA 1
ATOM 1576 C C . PHE A 1 196 ? -4.504 -11.959 -1.501 1.00 95.88 196 PHE A C 1
ATOM 1578 O O . PHE A 1 196 ? -4.396 -12.612 -0.463 1.00 95.88 196 PHE A O 1
ATOM 1585 N N . THR A 1 197 ? -4.524 -12.510 -2.715 1.00 96.31 197 THR A N 1
ATOM 1586 C CA . THR A 1 197 ? -4.390 -13.949 -2.974 1.00 96.31 197 THR A CA 1
ATOM 1587 C C . THR A 1 197 ? -2.978 -14.334 -3.398 1.00 96.31 197 THR A C 1
ATOM 1589 O O . THR A 1 197 ? -2.526 -15.432 -3.093 1.00 96.31 197 THR A O 1
ATOM 1592 N N . ALA A 1 198 ? -2.285 -13.435 -4.100 1.00 96.75 198 ALA A N 1
ATOM 1593 C CA . ALA A 1 198 ? -1.004 -13.718 -4.732 1.00 96.75 198 ALA A CA 1
ATOM 1594 C C . ALA A 1 198 ? 0.198 -13.474 -3.816 1.00 96.75 198 ALA A C 1
ATOM 1596 O O . ALA A 1 198 ? 1.249 -14.078 -4.023 1.00 96.75 198 ALA A O 1
ATOM 1597 N N . VAL A 1 199 ? 0.062 -12.577 -2.835 1.00 97.25 199 VAL A N 1
ATOM 1598 C CA . VAL A 1 199 ? 1.138 -12.203 -1.916 1.00 97.25 199 VAL A CA 1
ATOM 1599 C C . VAL A 1 199 ? 0.699 -12.490 -0.486 1.00 97.25 199 VAL A C 1
ATOM 1601 O O . VAL A 1 199 ? -0.381 -12.083 -0.052 1.00 97.25 199 VAL A O 1
ATOM 1604 N N . GLU A 1 200 ? 1.550 -13.193 0.258 1.00 97.06 200 GLU A N 1
ATOM 1605 C CA . GLU A 1 200 ? 1.344 -13.413 1.685 1.00 97.06 200 GLU A CA 1
ATOM 1606 C C . GLU A 1 200 ? 1.437 -12.079 2.440 1.00 97.06 200 GLU A C 1
ATOM 1608 O O . GLU A 1 200 ? 2.351 -11.278 2.226 1.00 97.06 200 GLU A O 1
ATOM 1613 N N . GLY A 1 201 ? 0.474 -11.837 3.323 1.00 95.00 201 GLY A N 1
ATOM 1614 C CA . GLY A 1 201 ? 0.411 -10.643 4.152 1.00 95.00 201 GLY A CA 1
ATOM 1615 C C . GLY A 1 201 ? -0.122 -10.971 5.539 1.00 95.00 201 GLY A C 1
ATOM 1616 O O . GLY A 1 201 ? -0.609 -12.073 5.792 1.00 95.00 201 GLY A O 1
ATOM 1617 N N . TRP A 1 202 ? -0.035 -9.995 6.432 1.00 94.50 202 TRP A N 1
ATOM 1618 C CA . TRP A 1 202 ? -0.538 -10.093 7.796 1.00 94.50 202 TRP A CA 1
ATOM 1619 C C . TRP A 1 202 ? -1.810 -9.276 7.939 1.00 94.50 202 TRP A C 1
ATOM 1621 O O . TRP A 1 202 ? -1.855 -8.120 7.519 1.00 94.50 202 TRP A O 1
ATOM 1631 N N . ASP A 1 203 ? -2.820 -9.852 8.577 1.00 94.38 203 ASP A N 1
ATOM 1632 C CA . ASP A 1 203 ? -4.037 -9.128 8.911 1.00 94.38 203 ASP A CA 1
ATOM 1633 C C . ASP A 1 203 ? -3.910 -8.565 10.329 1.00 94.38 203 ASP A C 1
ATOM 1635 O O . ASP A 1 203 ? -3.715 -9.293 11.304 1.00 94.38 203 ASP A O 1
ATOM 1639 N N . ILE A 1 204 ? -4.008 -7.244 10.442 1.00 92.81 204 ILE A N 1
ATOM 1640 C CA . ILE A 1 204 ? -4.152 -6.549 11.715 1.00 92.81 204 ILE A CA 1
ATOM 1641 C C . ILE A 1 204 ? -5.633 -6.297 11.901 1.00 92.81 204 ILE A C 1
ATOM 1643 O O . ILE A 1 204 ? -6.232 -5.459 11.224 1.00 92.81 204 ILE A O 1
ATOM 1647 N N . ASP A 1 205 ? -6.231 -7.034 12.820 1.00 90.56 205 ASP A N 1
ATOM 1648 C CA . ASP A 1 205 ? -7.647 -6.931 13.108 1.00 90.56 205 ASP A CA 1
ATOM 1649 C C . ASP A 1 205 ? -7.901 -6.350 14.505 1.00 90.56 205 ASP A C 1
ATOM 1651 O O . ASP A 1 205 ? -7.015 -5.883 15.232 1.00 90.56 205 ASP A O 1
ATOM 1655 N N . LEU A 1 206 ? -9.178 -6.341 14.864 1.00 87.88 206 LEU A N 1
ATOM 1656 C CA . LEU A 1 206 ? -9.655 -5.947 16.178 1.00 87.88 206 LEU A CA 1
ATOM 1657 C C . LEU A 1 206 ? -9.975 -7.180 17.036 1.00 87.88 206 LEU A C 1
ATOM 1659 O O . LEU A 1 206 ? -10.876 -7.101 17.870 1.00 87.88 206 LEU A O 1
ATOM 1663 N N . ALA A 1 207 ? -9.279 -8.314 16.846 1.00 85.06 207 ALA A N 1
ATOM 1664 C CA . ALA A 1 207 ? -9.539 -9.575 17.554 1.00 85.06 207 ALA A CA 1
ATOM 1665 C C . ALA A 1 207 ? -9.562 -9.414 19.080 1.00 85.06 207 ALA A C 1
ATOM 1667 O O . ALA A 1 207 ? -10.394 -10.019 19.752 1.00 85.06 207 ALA A O 1
ATOM 1668 N N . ALA A 1 208 ? -8.686 -8.557 19.614 1.00 84.06 208 ALA A N 1
ATOM 1669 C CA . ALA A 1 208 ? -8.592 -8.264 21.044 1.00 84.06 208 ALA A CA 1
ATOM 1670 C C . ALA A 1 208 ? -9.805 -7.492 21.604 1.00 84.06 208 ALA A C 1
ATOM 1672 O O . ALA A 1 208 ? -9.978 -7.396 22.817 1.00 84.06 208 ALA A O 1
ATOM 1673 N N . VAL A 1 209 ? -10.634 -6.915 20.734 1.00 87.12 209 VAL A N 1
ATOM 1674 C CA . VAL A 1 209 ? -11.853 -6.193 21.103 1.00 87.12 209 VAL A CA 1
ATOM 1675 C C . VAL A 1 209 ? -13.012 -7.175 21.140 1.00 87.12 209 VAL A C 1
ATOM 1677 O O . VAL A 1 209 ? -13.190 -7.951 20.201 1.00 87.12 209 VAL A O 1
ATOM 1680 N N . ASP A 1 210 ? -13.829 -7.093 22.187 1.00 93.31 210 ASP A N 1
ATOM 1681 C CA . ASP A 1 210 ? -15.077 -7.849 22.292 1.00 93.31 210 ASP A CA 1
ATOM 1682 C C . ASP A 1 210 ? -15.953 -7.713 21.029 1.00 93.31 210 ASP A C 1
ATOM 1684 O O . ASP A 1 210 ? -16.018 -6.644 20.416 1.00 93.31 210 ASP A O 1
ATOM 1688 N N . ALA A 1 211 ? -16.630 -8.796 20.641 1.00 92.94 211 ALA A N 1
ATOM 1689 C CA . ALA A 1 211 ? -17.390 -8.863 19.395 1.00 92.94 211 ALA A CA 1
ATOM 1690 C C . ALA A 1 211 ? -18.536 -7.839 19.334 1.00 92.94 211 ALA A C 1
ATOM 1692 O O . ALA A 1 211 ? -18.745 -7.237 18.277 1.00 92.94 211 ALA A O 1
ATOM 1693 N N . ALA A 1 212 ? -19.233 -7.587 20.450 1.00 93.56 212 ALA A N 1
ATOM 1694 C CA . ALA A 1 212 ? -20.316 -6.605 20.492 1.00 93.56 212 ALA A CA 1
ATOM 1695 C C . ALA A 1 212 ? -19.764 -5.192 20.273 1.00 93.56 212 ALA A C 1
ATOM 1697 O O . ALA A 1 212 ? -20.247 -4.451 19.419 1.00 93.56 212 ALA A O 1
ATOM 1698 N N . ARG A 1 213 ? -18.658 -4.856 20.947 1.00 91.56 213 ARG A N 1
ATOM 1699 C CA . ARG A 1 213 ? -17.971 -3.570 20.743 1.00 91.56 213 ARG A CA 1
ATOM 1700 C C . ARG A 1 213 ? -17.399 -3.437 19.334 1.00 91.56 213 ARG A C 1
ATOM 1702 O O . ARG A 1 213 ? -17.462 -2.362 18.749 1.00 91.56 213 ARG A O 1
ATOM 1709 N N . ARG A 1 214 ? -16.853 -4.515 18.767 1.00 91.88 214 ARG A N 1
ATOM 1710 C CA . ARG A 1 214 ? -16.317 -4.525 17.399 1.00 91.88 214 ARG A CA 1
ATOM 1711 C C . ARG A 1 214 ? -17.399 -4.241 16.363 1.00 91.88 214 ARG A C 1
ATOM 1713 O O . ARG A 1 214 ? -17.109 -3.577 15.369 1.00 91.88 214 ARG A O 1
ATOM 1720 N N . ALA A 1 215 ? -18.628 -4.710 16.576 1.00 93.19 215 ALA A N 1
ATOM 1721 C CA . ALA A 1 215 ? -19.747 -4.438 15.677 1.00 93.19 215 ALA A CA 1
ATOM 1722 C C . ALA A 1 215 ? -20.069 -2.934 15.592 1.00 93.19 215 ALA A C 1
ATOM 1724 O O . ALA A 1 215 ? -20.315 -2.437 14.496 1.00 93.19 215 ALA A O 1
ATOM 1725 N N . GLU A 1 216 ? -19.965 -2.208 16.709 1.00 94.69 216 GLU A N 1
ATOM 1726 C CA . GLU A 1 216 ? -20.241 -0.765 16.800 1.00 94.69 216 GLU A CA 1
ATOM 1727 C C . GLU A 1 216 ? -19.133 0.132 16.224 1.00 94.69 216 GLU A C 1
ATOM 1729 O O . GLU A 1 216 ? -19.375 1.299 15.909 1.00 94.69 216 GLU A O 1
ATOM 1734 N N . LEU A 1 217 ? -17.908 -0.388 16.112 1.00 93.56 217 LEU A N 1
ATOM 1735 C CA . LEU A 1 217 ? -16.769 0.364 15.592 1.00 93.56 217 LEU A CA 1
ATOM 1736 C C . LEU A 1 217 ? -16.909 0.598 14.074 1.00 93.56 217 LEU A C 1
ATOM 1738 O O . LEU A 1 217 ? -17.277 -0.340 13.361 1.00 93.56 217 LEU A O 1
ATOM 1742 N N . PRO A 1 218 ? -16.634 1.816 13.568 1.00 94.56 218 PRO A N 1
ATOM 1743 C CA . PRO A 1 218 ? -16.700 2.118 12.139 1.00 94.56 218 PRO A CA 1
ATOM 1744 C C . PRO A 1 218 ? -15.553 1.468 11.362 1.00 94.56 218 PRO A C 1
ATOM 1746 O O . PRO A 1 218 ? -14.520 1.120 11.932 1.00 94.56 218 PRO A O 1
ATOM 1749 N N . ASP A 1 219 ? -15.693 1.366 10.047 1.00 94.81 219 ASP A N 1
ATOM 1750 C CA . ASP A 1 219 ? -14.604 0.885 9.199 1.00 94.81 219 ASP A CA 1
ATOM 1751 C C . ASP A 1 219 ? -13.405 1.844 9.226 1.00 94.81 219 ASP A C 1
ATOM 1753 O O . ASP A 1 219 ? -13.535 3.062 9.403 1.00 94.81 219 ASP A O 1
ATOM 1757 N N . ILE A 1 220 ? -12.217 1.270 9.073 1.00 95.50 220 ILE A N 1
ATOM 1758 C CA . ILE A 1 220 ? -10.945 1.975 8.978 1.00 95.50 220 ILE A CA 1
ATOM 1759 C C . ILE A 1 220 ? -10.851 2.529 7.558 1.00 95.50 220 ILE A C 1
ATOM 1761 O O . ILE A 1 220 ? -10.929 1.783 6.585 1.00 95.50 220 ILE A O 1
ATOM 1765 N N . ARG A 1 221 ? -10.694 3.847 7.431 1.00 95.38 221 ARG A N 1
ATOM 1766 C CA . ARG A 1 221 ? -10.599 4.527 6.133 1.00 95.38 221 ARG A CA 1
ATOM 1767 C C . ARG A 1 221 ? -9.151 4.697 5.706 1.00 95.38 221 ARG A C 1
ATOM 1769 O O . ARG A 1 221 ? -8.815 4.404 4.572 1.00 95.38 221 ARG A O 1
ATOM 1776 N N . THR A 1 222 ? -8.286 5.126 6.615 1.00 95.12 222 THR A N 1
ATOM 1777 C CA . THR A 1 222 ? -6.858 5.317 6.339 1.00 95.12 222 THR A CA 1
ATOM 1778 C C . THR A 1 222 ? -6.017 4.747 7.469 1.00 95.12 222 THR A C 1
ATOM 1780 O O . THR A 1 222 ? -6.501 4.597 8.595 1.00 95.12 222 THR A O 1
ATOM 1783 N N . CYS A 1 223 ? -4.764 4.423 7.177 1.00 95.81 223 CYS A N 1
ATOM 1784 C CA . CYS A 1 223 ? -3.810 3.962 8.168 1.00 95.81 223 CYS A CA 1
ATOM 1785 C C . CYS A 1 223 ? -2.392 4.436 7.855 1.00 95.81 223 CYS A C 1
ATOM 1787 O O . CYS A 1 223 ? -2.025 4.606 6.695 1.00 95.81 223 CYS A O 1
ATOM 1789 N N . GLU A 1 224 ? -1.587 4.589 8.898 1.00 95.50 224 GLU A N 1
ATOM 1790 C CA . GLU A 1 224 ? -0.195 5.016 8.813 1.00 95.50 224 GLU A CA 1
ATOM 1791 C C . GLU A 1 224 ? 0.639 4.310 9.886 1.00 95.50 224 GLU A C 1
ATOM 1793 O O . GLU A 1 224 ? 0.132 3.939 10.948 1.00 95.50 224 GLU A O 1
ATOM 1798 N N . VAL A 1 225 ? 1.931 4.117 9.623 1.00 94.00 225 VAL A N 1
ATOM 1799 C CA . VAL A 1 225 ? 2.871 3.577 10.609 1.00 94.00 225 VAL A CA 1
ATOM 1800 C C . VAL A 1 225 ? 3.652 4.719 11.248 1.00 94.00 225 VAL A C 1
ATOM 1802 O O . VAL A 1 225 ? 4.281 5.522 10.567 1.00 94.00 225 VAL A O 1
ATOM 1805 N N . ALA A 1 226 ? 3.658 4.759 12.575 1.00 92.06 226 ALA A N 1
ATOM 1806 C CA . ALA A 1 226 ? 4.289 5.793 13.378 1.00 92.06 226 ALA A CA 1
ATOM 1807 C C . ALA A 1 226 ? 5.362 5.224 14.321 1.00 92.06 226 ALA A C 1
ATOM 1809 O O . ALA A 1 226 ? 5.574 4.012 14.452 1.00 92.06 226 ALA A O 1
ATOM 1810 N N . SER A 1 227 ? 6.065 6.135 15.001 1.00 91.56 227 SER A N 1
ATOM 1811 C CA . SER A 1 227 ? 7.050 5.813 16.046 1.00 91.56 227 SER A CA 1
ATOM 1812 C C . SER A 1 227 ? 8.159 4.854 15.585 1.00 91.56 227 SER A C 1
ATOM 1814 O O . SER A 1 227 ? 8.588 3.982 16.344 1.00 91.56 227 SER A O 1
ATOM 1816 N N . GLY A 1 228 ? 8.617 5.011 14.337 1.00 87.62 228 GLY A N 1
ATOM 1817 C CA . GLY A 1 228 ? 9.684 4.191 13.758 1.00 87.62 228 GLY A CA 1
ATOM 1818 C C . GLY A 1 228 ? 9.300 2.718 13.607 1.00 87.62 228 GLY A C 1
ATOM 1819 O O . GLY A 1 228 ? 10.094 1.849 13.959 1.00 87.62 228 GLY A O 1
ATOM 1820 N N . GLY A 1 229 ? 8.067 2.437 13.175 1.00 87.56 229 GLY A N 1
ATOM 1821 C CA . GLY A 1 229 ? 7.623 1.071 12.887 1.00 87.56 229 GLY A CA 1
ATOM 1822 C C . GLY A 1 229 ? 7.040 0.336 14.089 1.00 87.56 229 GLY A C 1
ATOM 1823 O O . GLY A 1 229 ? 6.849 -0.873 14.035 1.00 87.56 229 GLY A O 1
ATOM 1824 N N . LYS A 1 230 ? 6.790 1.038 15.200 1.00 89.75 230 LYS A N 1
ATOM 1825 C CA . LYS A 1 230 ? 6.332 0.427 16.463 1.00 89.75 230 LYS A CA 1
ATOM 1826 C C . LYS A 1 230 ? 4.837 0.572 16.701 1.00 89.75 230 LYS A C 1
ATOM 1828 O O . LYS A 1 230 ? 4.296 -0.105 17.575 1.00 89.75 230 LYS A O 1
ATOM 1833 N N . VAL A 1 231 ? 4.185 1.485 15.990 1.00 92.19 231 VAL A N 1
ATOM 1834 C CA . VAL A 1 231 ? 2.765 1.781 16.158 1.00 92.19 231 VAL A CA 1
ATOM 1835 C C . VAL A 1 231 ? 2.125 1.880 14.787 1.00 92.19 231 VAL A C 1
ATOM 1837 O O . VAL A 1 231 ? 2.678 2.520 13.901 1.00 92.19 231 VAL A O 1
ATOM 1840 N N . ILE A 1 232 ? 0.958 1.274 14.629 1.00 93.31 232 ILE A N 1
ATOM 1841 C CA . ILE A 1 232 ? 0.096 1.485 13.471 1.00 93.31 232 ILE A CA 1
ATOM 1842 C C . ILE A 1 232 ? -1.097 2.296 13.954 1.00 93.31 232 ILE A C 1
ATOM 1844 O O . ILE A 1 232 ? -1.688 1.998 14.994 1.00 93.31 232 ILE A O 1
ATOM 1848 N N . LEU A 1 233 ? -1.403 3.357 13.224 1.00 94.88 233 LEU A N 1
ATOM 1849 C CA . LEU A 1 233 ? -2.533 4.237 13.458 1.00 94.88 233 LEU A CA 1
ATOM 1850 C C . LEU A 1 233 ? -3.547 3.994 12.350 1.00 94.88 233 LEU A C 1
ATOM 1852 O O . LEU A 1 233 ? -3.179 3.922 11.183 1.00 94.88 233 LEU A O 1
ATOM 1856 N N . GLY A 1 234 ? -4.817 3.868 12.708 1.00 94.25 234 GLY A N 1
ATOM 1857 C CA . GLY A 1 234 ? -5.924 3.805 11.761 1.00 94.25 234 GLY A CA 1
ATOM 1858 C C . GLY A 1 234 ? -6.929 4.890 12.095 1.00 94.25 234 GLY A C 1
ATOM 1859 O O . GLY A 1 234 ? -7.275 5.058 13.259 1.00 94.25 234 GLY A O 1
ATOM 1860 N N . ALA A 1 235 ? -7.425 5.613 11.100 1.00 95.25 235 ALA A N 1
ATOM 1861 C CA . ALA A 1 235 ? -8.530 6.544 11.282 1.00 95.25 235 ALA A CA 1
ATOM 1862 C C . ALA A 1 235 ? -9.769 5.991 10.576 1.00 95.25 235 ALA A C 1
ATOM 1864 O O . ALA A 1 235 ? -9.747 5.708 9.376 1.00 95.25 235 ALA A O 1
ATOM 1865 N N . GLY A 1 236 ? -10.836 5.800 11.346 1.00 92.56 236 GLY A N 1
ATOM 1866 C CA . GLY A 1 236 ? -12.157 5.447 10.843 1.00 92.56 236 GLY A CA 1
ATOM 1867 C C . GLY A 1 236 ? -13.104 6.639 10.842 1.00 92.56 236 GLY A C 1
ATOM 1868 O O . GLY A 1 236 ? -12.735 7.777 11.140 1.00 92.56 236 GLY A O 1
ATOM 1869 N N . GLU A 1 237 ? -14.365 6.375 10.528 1.00 91.81 237 GLU A N 1
ATOM 1870 C CA . GLU A 1 237 ? -15.395 7.412 10.537 1.00 91.81 237 GLU A CA 1
ATOM 1871 C C . GLU A 1 237 ? -15.657 7.973 11.945 1.00 91.81 237 GLU A C 1
ATOM 1873 O O . GLU A 1 237 ? -15.288 7.391 12.973 1.00 91.81 237 GLU A O 1
ATOM 1878 N N . LYS A 1 238 ? -16.335 9.128 11.994 1.00 91.88 238 LYS A N 1
ATOM 1879 C CA . LYS A 1 238 ? -16.757 9.792 13.241 1.00 91.88 238 LYS A CA 1
ATOM 1880 C C . LYS A 1 238 ? -15.587 10.112 14.189 1.00 91.88 238 LYS A C 1
ATOM 1882 O O . LYS A 1 238 ? -15.766 10.125 15.404 1.00 91.88 238 LYS A O 1
ATOM 1887 N N . GLY A 1 239 ? -14.392 10.335 13.635 1.00 90.88 239 GLY A N 1
ATOM 1888 C CA . GLY A 1 239 ? -13.184 10.655 14.402 1.00 90.88 239 GLY A CA 1
ATOM 1889 C C . GLY A 1 239 ? -12.646 9.490 15.239 1.00 90.88 239 GLY A C 1
ATOM 1890 O O . GLY A 1 239 ? -11.952 9.720 16.228 1.00 90.88 239 GLY A O 1
ATOM 1891 N N . THR A 1 240 ? -12.982 8.243 14.890 1.00 92.69 240 THR A N 1
ATOM 1892 C CA . THR A 1 240 ? -12.490 7.068 15.622 1.00 92.69 240 THR A CA 1
ATOM 1893 C C . THR A 1 240 ? -11.030 6.805 15.267 1.00 92.69 240 THR A C 1
ATOM 1895 O O . THR A 1 240 ? -10.716 6.540 14.108 1.00 92.69 240 THR A O 1
ATOM 1898 N N . LEU A 1 241 ? -10.148 6.845 16.269 1.00 94.81 241 LEU A N 1
ATOM 1899 C CA . LEU A 1 241 ? -8.732 6.519 16.123 1.00 94.81 241 LEU A CA 1
ATOM 1900 C C . LEU A 1 241 ? -8.441 5.124 16.690 1.00 94.81 241 LEU A C 1
ATOM 1902 O O . LEU A 1 241 ? -8.711 4.842 17.861 1.00 94.81 241 LEU A O 1
ATOM 1906 N N . TYR A 1 242 ? -7.848 4.284 15.853 1.00 92.56 242 TYR A N 1
ATOM 1907 C CA . TYR A 1 242 ? -7.329 2.967 16.180 1.00 92.56 242 TYR A CA 1
ATOM 1908 C C . TYR A 1 242 ? -5.823 3.051 16.377 1.00 92.56 242 TYR A C 1
ATOM 1910 O O . TYR A 1 242 ? -5.115 3.619 15.545 1.00 92.56 242 TYR A O 1
ATOM 1918 N N . VAL A 1 243 ? -5.330 2.477 17.470 1.00 92.62 243 VAL A N 1
ATOM 1919 C CA . VAL A 1 243 ? -3.899 2.436 17.763 1.00 92.62 243 VAL A CA 1
ATOM 1920 C C . VAL A 1 243 ? -3.507 1.000 18.056 1.00 92.62 243 VAL A C 1
ATOM 1922 O O . VAL A 1 243 ? -3.966 0.418 19.041 1.00 92.62 243 VAL A O 1
ATOM 1925 N N . TRP A 1 244 ? -2.633 0.449 17.219 1.00 92.06 244 TRP A N 1
ATOM 1926 C CA . TRP A 1 244 ? -2.024 -0.858 17.424 1.00 92.06 244 TRP A CA 1
ATOM 1927 C C . TRP A 1 244 ? -0.559 -0.679 17.784 1.00 92.06 244 TRP A C 1
ATOM 1929 O O . TRP A 1 244 ? 0.207 -0.090 17.022 1.00 92.06 244 TRP A O 1
ATOM 1939 N N . ARG A 1 245 ? -0.146 -1.207 18.937 1.00 90.25 245 ARG A N 1
ATOM 1940 C CA . ARG A 1 245 ? 1.272 -1.269 19.301 1.00 90.25 245 ARG A CA 1
ATOM 1941 C C . ARG A 1 245 ? 1.856 -2.605 18.861 1.00 90.25 245 ARG A C 1
ATOM 1943 O O . ARG A 1 245 ? 1.331 -3.658 19.217 1.00 90.25 245 ARG A O 1
ATOM 1950 N N . ILE A 1 246 ? 2.960 -2.542 18.128 1.00 85.00 246 ILE A N 1
ATOM 1951 C CA . ILE A 1 246 ? 3.751 -3.697 17.714 1.00 85.00 246 ILE A CA 1
ATOM 1952 C C . ILE A 1 246 ? 4.758 -3.969 18.838 1.00 85.00 246 ILE A C 1
ATOM 1954 O O . ILE A 1 246 ? 5.896 -3.499 18.825 1.00 85.00 246 ILE A O 1
ATOM 1958 N N . GLU A 1 247 ? 4.321 -4.679 19.875 1.00 81.38 247 GLU A N 1
ATOM 1959 C CA . GLU A 1 247 ? 5.234 -5.288 20.845 1.00 81.38 247 GLU A CA 1
ATOM 1960 C C . GLU A 1 247 ? 5.532 -6.714 20.393 1.00 81.38 247 GLU A C 1
ATOM 1962 O O . GLU A 1 247 ? 4.681 -7.321 19.755 1.00 81.38 247 GLU A O 1
ATOM 1967 N N . ARG A 1 248 ? 6.728 -7.249 20.685 1.00 60.28 248 ARG A N 1
ATOM 1968 C CA . ARG A 1 248 ? 7.188 -8.605 20.306 1.00 60.28 248 ARG A CA 1
ATOM 1969 C C . ARG A 1 248 ? 6.024 -9.620 20.209 1.00 60.28 248 ARG A C 1
ATOM 1971 O O . ARG A 1 248 ? 5.603 -10.171 21.222 1.00 60.28 248 ARG A O 1
ATOM 1978 N N . LEU A 1 249 ? 5.512 -9.821 18.987 1.00 52.69 249 LEU A N 1
ATOM 1979 C CA . LEU A 1 249 ? 4.400 -10.715 18.613 1.00 52.69 249 LEU A CA 1
ATOM 1980 C C . LEU A 1 249 ? 3.069 -10.547 19.385 1.00 52.69 249 LEU A C 1
ATOM 1982 O O . LEU A 1 249 ? 2.240 -11.455 19.376 1.00 52.69 249 LEU A O 1
ATOM 1986 N N . ARG A 1 250 ? 2.821 -9.411 20.047 1.00 51.22 250 ARG A N 1
ATOM 1987 C CA . ARG A 1 250 ? 1.553 -9.118 20.731 1.00 51.22 250 ARG A CA 1
ATOM 1988 C C . ARG A 1 250 ? 1.022 -7.754 20.310 1.00 51.22 250 ARG A C 1
ATOM 1990 O O . ARG A 1 250 ? 1.682 -6.734 20.484 1.00 51.22 250 ARG A O 1
ATOM 1997 N N . ILE A 1 251 ? -0.193 -7.761 19.774 1.00 54.84 251 ILE A N 1
ATOM 1998 C CA . ILE A 1 251 ? -0.912 -6.562 19.354 1.00 54.84 251 ILE A CA 1
ATOM 1999 C C . ILE A 1 251 ? -1.716 -6.049 20.551 1.00 54.84 251 ILE A C 1
ATOM 2001 O O . ILE A 1 251 ? -2.634 -6.721 21.021 1.00 54.84 251 ILE A O 1
ATOM 2005 N N . ALA A 1 252 ? -1.375 -4.860 21.049 1.00 59.06 252 ALA A N 1
ATOM 2006 C CA . ALA A 1 252 ? -2.201 -4.140 22.017 1.00 59.06 252 ALA A CA 1
ATOM 2007 C C . ALA A 1 252 ? -3.057 -3.103 21.280 1.00 59.06 252 ALA A C 1
ATOM 2009 O O . ALA A 1 252 ? -2.516 -2.298 20.519 1.00 59.06 252 ALA A O 1
ATOM 2010 N N . VAL A 1 253 ? -4.375 -3.129 21.506 1.00 61.69 253 VAL A N 1
ATOM 2011 C CA . VAL A 1 253 ? -5.341 -2.219 20.871 1.00 61.69 253 VAL A CA 1
ATOM 2012 C C . VAL A 1 253 ? -5.772 -1.153 21.877 1.00 61.69 253 VAL A C 1
ATOM 2014 O O . VAL A 1 253 ? -6.354 -1.471 22.915 1.00 61.69 253 VAL A O 1
ATOM 2017 N N . GLY A 1 254 ? -5.486 0.111 21.568 1.00 61.19 254 GLY A N 1
ATOM 2018 C CA . GLY A 1 254 ? -5.930 1.275 22.334 1.00 61.19 254 GLY A CA 1
ATOM 2019 C C . GLY A 1 254 ? -6.940 2.109 21.549 1.00 61.19 254 GLY A C 1
ATOM 2020 O O . GLY A 1 254 ? -6.820 2.249 20.333 1.00 61.19 254 GLY A O 1
ATOM 2021 N N . PHE A 1 255 ? -7.918 2.686 22.250 1.00 58.97 255 PHE A N 1
ATOM 2022 C CA . PHE A 1 255 ? -8.912 3.588 21.665 1.00 58.97 255 PHE A CA 1
ATOM 2023 C C . PHE A 1 255 ? -8.821 4.954 22.323 1.00 58.97 255 PHE A C 1
ATOM 2025 O O . PHE A 1 255 ? -8.957 5.062 23.544 1.00 58.97 255 PHE A O 1
ATOM 2032 N N . LEU A 1 256 ? -8.670 5.996 21.511 1.00 52.09 256 LEU A N 1
ATOM 2033 C CA . LEU A 1 256 ? -8.938 7.362 21.937 1.00 52.09 256 LEU A CA 1
ATOM 2034 C C . LEU A 1 256 ? -10.230 7.821 21.267 1.00 52.09 256 LEU A C 1
ATOM 2036 O O . LEU A 1 256 ? -10.312 7.894 20.044 1.00 52.09 256 LEU A O 1
ATOM 2040 N N . ARG A 1 257 ? -11.244 8.136 22.074 1.00 50.88 257 ARG A N 1
ATOM 2041 C CA . ARG A 1 257 ? -12.461 8.791 21.593 1.00 50.88 257 ARG A CA 1
ATOM 2042 C C . ARG A 1 257 ? -12.388 10.249 22.010 1.00 50.88 257 ARG A C 1
ATOM 2044 O O . ARG A 1 257 ? -12.547 10.554 23.190 1.00 50.88 257 ARG A O 1
ATOM 2051 N N . TYR A 1 258 ? -12.127 11.135 21.056 1.00 41.72 258 TYR A N 1
ATOM 2052 C CA . TYR A 1 258 ? -12.241 12.568 21.304 1.00 41.72 258 TYR A CA 1
ATOM 2053 C C . TYR A 1 258 ? -13.728 12.901 21.482 1.00 41.72 258 TYR A C 1
ATOM 2055 O O . TYR A 1 258 ? -14.533 12.654 20.585 1.00 41.72 258 TYR A O 1
ATOM 2063 N N . ARG A 1 259 ? -14.114 13.392 22.665 1.00 49.59 259 ARG A N 1
ATOM 2064 C CA . ARG A 1 259 ? -15.409 14.057 22.852 1.00 49.59 259 ARG A CA 1
ATOM 2065 C C . ARG A 1 259 ? -15.199 15.520 22.483 1.00 49.59 259 ARG A C 1
ATOM 2067 O O . ARG A 1 259 ? -14.493 16.216 23.205 1.00 49.59 259 ARG A O 1
ATOM 2074 N N . THR A 1 260 ? -15.743 15.924 21.342 1.00 47.56 260 THR A N 1
ATOM 2075 C CA . THR A 1 260 ? -15.940 17.335 20.985 1.00 47.56 260 THR A CA 1
ATOM 2076 C C . THR A 1 260 ? -17.139 17.894 21.725 1.00 47.56 260 THR A C 1
ATOM 2078 O O . THR A 1 260 ? -18.143 17.145 21.801 1.00 47.56 260 THR A O 1
#

Sequence (260 aa):
MRQSERPDDQYTENGTVQVWQWLGFNRFFPPDRGDKPIPKVMRGTASDYRNSESFKILSAYHLPLTALHAAVYTSPTHTHDPLLLVPVGKTVRVFNITHFQPRPPVPFPLEEEEVVALTKRMRLGEGEDDEPAEEGGAASGSGQRLNVFEEDAPREEEDRADEEADEEDQPDNAPEWDAYREGYMGRHRSRLLELFTAVEGWDIDLAAVDAARRAELPDIRTCEVASGGKVILGAGEKGTLYVWRIERLRIAVGFLRYRT

Nearest PDB structures (foldseek):
  6lk8-assembly1_D  TM=6.042E-01  e=1.389E-01  Xenopus laevis
  6lk8-assembly1_d  TM=6.067E-01  e=1.944E-01  Xenopus laevis
  8tid-assembly1_w  TM=8.195E-01  e=1.939E+00  Tetrahymena thermophila
  6lqt-assembly1_B1  TM=5.170E-01  e=8.841E-01  Saccharomyces cerevisiae S288C
  6zqf-assembly1_UA  TM=4.803E-01  e=9.351E-01  Saccharomyces cerevisiae S288C

pLDDT: mean 75.41, std 18.87, range [35.56, 97.62]

Mean predicted aligned error: 13.58 Å

Foldseek 3Di:
DDPPVDPPPDDQDFDKDWDKDQQCCCVQVPPPCPPPDRPPDDDDDPVCPPDPPRMDTFAMATEPSQFPDKDWDAFPVNPDAIWIWTFHFQKIKIFRPVQGHGDDPDDPPPPVVVVVVVVVVVPPPPDPPPDPDDDDDDDDDDDDDDDDDDDDDDDDDDDDDDDPDPPPDPPPPPPPVVVVVVVVPPPPVPPHYHCPPPGDIDMDGPVVDDPVVSVVDGGFNDWDADDRNQWIWTAGPPRWIWIWGDDPPDTDTDTDDDDD